Protein AF-A0A8J2ACW2-F1 (afdb_monomer)

Structure (mmCIF, N/CA/C/O backbone):
data_AF-A0A8J2ACW2-F1
#
_entry.id   AF-A0A8J2ACW2-F1
#
loop_
_atom_site.group_PDB
_atom_site.id
_atom_site.type_symbol
_atom_site.label_atom_id
_atom_site.label_alt_id
_atom_site.label_comp_id
_atom_site.label_asym_id
_atom_site.label_entity_id
_atom_site.label_seq_id
_atom_site.pdbx_PDB_ins_code
_atom_site.Cartn_x
_atom_site.Cartn_y
_atom_site.Cartn_z
_atom_site.occupancy
_atom_site.B_iso_or_equiv
_atom_site.auth_seq_id
_atom_site.auth_comp_id
_atom_site.auth_asym_id
_atom_site.auth_atom_id
_atom_site.pdbx_PDB_model_num
ATOM 1 N N . MET A 1 1 ? 24.725 7.142 31.218 1.00 49.12 1 MET A N 1
ATOM 2 C CA . MET A 1 1 ? 23.387 7.169 30.590 1.00 49.12 1 MET A CA 1
ATOM 3 C C . MET A 1 1 ? 23.583 7.374 29.091 1.00 49.12 1 MET A C 1
ATOM 5 O O . MET A 1 1 ? 23.747 8.506 28.666 1.00 49.12 1 MET A O 1
ATOM 9 N N . SER A 1 2 ? 23.680 6.288 28.320 1.00 48.03 2 SER A N 1
ATOM 10 C CA . SER A 1 2 ? 23.829 6.316 26.850 1.00 48.03 2 SER A CA 1
ATOM 11 C C . SER A 1 2 ? 23.159 5.080 26.241 1.00 48.03 2 SER A C 1
ATOM 13 O O . SER A 1 2 ? 23.791 4.291 25.548 1.00 48.03 2 SER A O 1
ATOM 15 N N . SER A 1 3 ? 21.881 4.878 26.564 1.00 55.56 3 SER A N 1
ATOM 16 C CA . SER A 1 3 ? 21.085 3.731 26.099 1.00 55.56 3 SER A CA 1
ATOM 17 C C . SER A 1 3 ? 20.595 3.882 24.651 1.00 55.56 3 SER A C 1
ATOM 19 O O . SER A 1 3 ? 20.100 2.923 24.067 1.00 55.56 3 SER A O 1
ATOM 21 N N . ASP A 1 4 ? 20.737 5.066 24.049 1.00 57.56 4 ASP A N 1
ATOM 22 C CA . ASP A 1 4 ? 20.033 5.401 22.805 1.00 57.56 4 ASP A CA 1
ATOM 23 C C . ASP A 1 4 ? 20.682 4.813 21.540 1.00 57.56 4 ASP A C 1
ATOM 25 O O . ASP A 1 4 ? 20.015 4.667 20.516 1.00 57.56 4 ASP A O 1
ATOM 29 N N . GLY A 1 5 ? 21.952 4.391 21.603 1.00 55.16 5 GLY A N 1
ATOM 30 C CA . GLY A 1 5 ? 22.671 3.814 20.457 1.00 55.16 5 GLY A CA 1
ATOM 31 C C . GLY A 1 5 ? 22.129 2.457 19.983 1.00 55.16 5 GLY A C 1
ATOM 32 O O . GLY A 1 5 ? 22.246 2.130 18.805 1.00 55.16 5 GLY A O 1
ATOM 33 N N . SER A 1 6 ? 21.471 1.700 20.869 1.00 58.97 6 SER A N 1
ATOM 34 C CA . SER A 1 6 ? 20.847 0.402 20.550 1.00 58.97 6 SER A CA 1
ATOM 35 C C . SER A 1 6 ? 19.616 0.539 19.633 1.00 58.97 6 SER A C 1
ATOM 37 O O . SER A 1 6 ? 19.242 -0.395 18.925 1.00 58.97 6 SER A O 1
ATOM 39 N N . THR A 1 7 ? 18.999 1.726 19.576 1.00 83.25 7 THR A N 1
ATOM 40 C CA . THR A 1 7 ? 17.712 1.910 18.885 1.00 83.25 7 THR A CA 1
ATOM 41 C C . THR A 1 7 ? 17.837 2.029 17.369 1.00 83.25 7 THR A C 1
ATOM 43 O O . THR A 1 7 ? 17.011 1.467 16.657 1.00 83.25 7 THR A O 1
ATOM 46 N N . LEU A 1 8 ? 18.877 2.689 16.843 1.00 91.12 8 LEU A N 1
ATOM 47 C CA . LEU A 1 8 ? 18.952 2.987 15.407 1.00 91.12 8 LEU A CA 1
ATOM 48 C C . LEU A 1 8 ? 19.070 1.720 14.552 1.00 91.12 8 LEU A C 1
ATOM 50 O O . LEU A 1 8 ? 18.313 1.535 13.601 1.00 91.12 8 LEU A O 1
ATOM 54 N N . ALA A 1 9 ? 20.004 0.833 14.901 1.00 90.44 9 ALA A N 1
ATOM 55 C CA . ALA A 1 9 ? 20.215 -0.411 14.165 1.00 90.44 9 ALA A CA 1
ATOM 56 C C . ALA A 1 9 ? 19.013 -1.364 14.284 1.00 90.44 9 ALA A C 1
ATOM 58 O O . ALA A 1 9 ? 18.768 -2.152 13.373 1.00 90.44 9 ALA A O 1
ATOM 59 N N . SER A 1 10 ? 18.264 -1.293 15.390 1.00 91.38 10 SER A N 1
ATOM 60 C CA . SER A 1 10 ? 17.015 -2.040 15.565 1.00 91.38 10 SER A CA 1
ATOM 61 C C . SER A 1 10 ? 15.903 -1.471 14.685 1.00 91.38 10 SER A C 1
ATOM 63 O O . SER A 1 10 ? 15.271 -2.222 13.955 1.00 91.38 10 SER A O 1
ATOM 65 N N . GLN A 1 11 ? 15.719 -0.148 14.681 1.00 94.38 11 GLN A N 1
ATOM 66 C CA . GLN A 1 11 ? 14.692 0.538 13.886 1.00 94.38 11 GLN A CA 1
ATOM 67 C C . GLN A 1 11 ? 14.915 0.370 12.381 1.00 94.38 11 GLN A C 1
ATOM 69 O O . GLN A 1 11 ? 13.962 0.220 11.624 1.00 94.38 11 GLN A O 1
ATOM 74 N N . VAL A 1 12 ? 16.172 0.377 11.928 1.00 94.31 12 VAL A N 1
ATOM 75 C CA . VAL A 1 12 ? 16.483 0.125 10.514 1.00 94.31 12 VAL A CA 1
ATOM 76 C C . VAL A 1 12 ? 16.256 -1.342 10.161 1.00 94.31 12 VAL A C 1
ATOM 78 O O . VAL A 1 12 ? 15.712 -1.612 9.096 1.00 94.31 12 VAL A O 1
ATOM 81 N N . ARG A 1 13 ? 16.613 -2.286 11.044 1.00 93.06 13 ARG A N 1
ATOM 82 C CA . ARG A 1 13 ? 16.300 -3.708 10.832 1.00 93.06 13 ARG A CA 1
ATOM 83 C C . ARG A 1 13 ? 14.798 -3.947 10.756 1.00 93.06 13 ARG A C 1
ATOM 85 O O . ARG A 1 13 ? 14.356 -4.624 9.841 1.00 93.06 13 ARG A O 1
ATOM 92 N N . GLU A 1 14 ? 14.025 -3.339 11.648 1.00 93.94 14 GLU A N 1
ATOM 93 C CA . GLU A 1 14 ? 12.562 -3.394 11.630 1.00 93.94 14 GLU A CA 1
ATOM 94 C C . GLU A 1 14 ? 11.990 -2.795 10.337 1.00 93.94 14 GLU A C 1
ATOM 96 O O . GLU A 1 14 ? 11.151 -3.412 9.691 1.00 93.94 14 GLU A O 1
ATOM 101 N N . ALA A 1 15 ? 12.502 -1.642 9.893 1.00 95.56 15 ALA A N 1
ATOM 102 C CA . ALA A 1 15 ? 12.088 -1.034 8.630 1.00 95.56 15 ALA A CA 1
ATOM 103 C C . ALA A 1 15 ? 12.400 -1.925 7.414 1.00 95.56 15 ALA A C 1
ATOM 105 O O . ALA A 1 15 ? 11.568 -2.033 6.516 1.00 95.56 15 ALA A O 1
ATOM 106 N N . THR A 1 16 ? 13.573 -2.566 7.395 1.00 94.56 16 THR A N 1
ATOM 107 C CA . THR A 1 16 ? 13.966 -3.527 6.351 1.00 94.56 16 THR A CA 1
ATOM 108 C C . THR A 1 1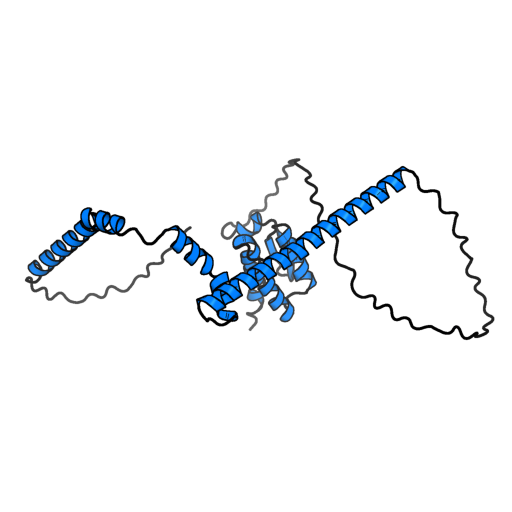6 ? 13.096 -4.782 6.401 1.00 94.56 16 THR A C 1
ATOM 110 O O . THR A 1 16 ? 12.692 -5.269 5.350 1.00 94.56 16 THR A O 1
ATOM 113 N N . ARG A 1 17 ? 12.750 -5.263 7.601 1.00 94.38 17 ARG A N 1
ATOM 114 C CA . ARG A 1 17 ? 11.841 -6.395 7.807 1.00 94.38 17 ARG A CA 1
ATOM 115 C C . ARG A 1 17 ? 10.462 -6.116 7.208 1.00 94.38 17 ARG A C 1
ATOM 117 O O . ARG A 1 17 ? 9.996 -6.884 6.380 1.00 94.38 17 ARG A O 1
ATOM 124 N N . LEU A 1 18 ? 9.858 -4.971 7.542 1.00 94.94 18 LEU A N 1
ATOM 125 C CA . LEU A 1 18 ? 8.572 -4.548 6.968 1.00 94.94 18 LEU A CA 1
ATOM 126 C C . LEU A 1 18 ? 8.626 -4.445 5.438 1.00 94.94 18 LEU A C 1
ATOM 128 O O . LEU A 1 18 ? 7.679 -4.814 4.753 1.00 94.94 18 LEU A O 1
ATOM 132 N N . ALA A 1 19 ? 9.732 -3.927 4.900 1.00 94.31 19 ALA A N 1
ATOM 133 C CA . ALA A 1 19 ? 9.883 -3.711 3.467 1.00 94.31 19 ALA A CA 1
ATOM 134 C C . ALA A 1 19 ? 10.047 -5.014 2.669 1.00 94.31 19 ALA A C 1
ATOM 136 O O . ALA A 1 19 ? 9.484 -5.110 1.581 1.00 94.31 19 ALA A O 1
ATOM 137 N N . LEU A 1 20 ? 10.831 -5.970 3.180 1.00 92.62 20 LEU A N 1
ATOM 138 C CA . LEU A 1 20 ? 11.194 -7.191 2.454 1.00 92.62 20 LEU A CA 1
ATOM 139 C C . LEU A 1 20 ? 10.326 -8.402 2.819 1.00 92.62 20 LEU A C 1
ATOM 141 O O . LEU A 1 20 ? 10.002 -9.177 1.929 1.00 92.62 20 LEU A O 1
ATOM 145 N N . GLU A 1 21 ? 9.949 -8.580 4.090 1.00 90.38 21 GLU A N 1
ATOM 146 C CA . GLU A 1 21 ? 9.153 -9.742 4.529 1.00 90.38 21 GLU A CA 1
ATOM 147 C C . GLU A 1 21 ? 7.650 -9.499 4.382 1.00 90.38 21 GLU A C 1
ATOM 149 O O . GLU A 1 21 ? 6.921 -10.367 3.915 1.00 90.38 21 GLU A O 1
ATOM 154 N N . GLU A 1 22 ? 7.177 -8.317 4.783 1.00 92.56 22 GLU A N 1
ATOM 155 C CA . GLU A 1 22 ? 5.745 -7.983 4.764 1.00 92.56 22 GLU A CA 1
ATOM 156 C C . GLU A 1 22 ? 5.318 -7.295 3.453 1.00 92.56 22 GLU A C 1
ATOM 158 O O . GLU A 1 22 ? 4.155 -6.926 3.297 1.00 92.56 22 GLU A O 1
ATOM 163 N N . GLU A 1 23 ? 6.262 -7.088 2.524 1.00 92.25 23 GLU A N 1
ATOM 164 C CA . GLU A 1 23 ? 6.098 -6.322 1.277 1.00 92.25 23 GLU A CA 1
ATOM 165 C C . GLU A 1 23 ? 5.528 -4.894 1.490 1.00 92.25 23 GLU A C 1
ATOM 167 O O . GLU A 1 23 ? 5.070 -4.229 0.551 1.00 92.25 23 GLU A O 1
ATOM 172 N N . ASP A 1 24 ? 5.592 -4.357 2.717 1.00 95.88 24 ASP A N 1
ATOM 173 C CA . ASP A 1 24 ? 5.100 -3.022 3.063 1.00 95.88 24 ASP A CA 1
ATOM 174 C C . ASP A 1 24 ? 6.210 -1.963 2.980 1.00 95.88 24 ASP A C 1
ATOM 176 O O . ASP A 1 24 ? 6.696 -1.387 3.965 1.00 95.88 24 ASP A O 1
ATOM 180 N N . LEU A 1 25 ? 6.556 -1.607 1.741 1.00 95.00 25 LEU A N 1
ATOM 181 C CA . LEU A 1 25 ? 7.478 -0.505 1.436 1.00 95.00 25 LEU A CA 1
ATOM 182 C C . LEU A 1 25 ? 7.025 0.842 2.040 1.00 95.00 25 LEU A C 1
ATOM 184 O O . LEU A 1 25 ? 7.844 1.739 2.294 1.00 95.00 25 LEU A O 1
ATOM 188 N N . LYS A 1 26 ? 5.719 1.043 2.268 1.00 95.00 26 LYS A N 1
ATOM 189 C CA . LYS A 1 26 ? 5.207 2.298 2.841 1.00 95.00 26 LYS A CA 1
ATOM 190 C C . LYS A 1 26 ? 5.460 2.358 4.340 1.00 95.00 26 LYS A C 1
ATOM 192 O O . LYS A 1 26 ? 5.917 3.415 4.793 1.00 95.00 26 LYS A O 1
ATOM 197 N N . GLY A 1 27 ? 5.217 1.262 5.055 1.00 95.19 27 GLY A N 1
ATOM 198 C CA . GLY A 1 27 ? 5.560 1.089 6.465 1.00 95.19 27 GLY A CA 1
ATOM 199 C C . GLY A 1 27 ? 7.052 1.306 6.702 1.00 95.19 27 GLY A C 1
ATOM 200 O O . GLY A 1 27 ? 7.433 2.250 7.408 1.00 95.19 27 GLY A O 1
ATOM 201 N N . GLY A 1 28 ? 7.902 0.554 5.993 1.00 95.38 28 GLY A N 1
ATOM 202 C CA . GLY A 1 28 ? 9.363 0.682 6.086 1.00 95.38 28 GLY A CA 1
ATOM 203 C C . GLY A 1 28 ? 9.870 2.096 5.757 1.00 95.38 28 GLY A C 1
ATOM 204 O O . GLY A 1 28 ? 10.639 2.696 6.517 1.00 95.38 28 GLY A O 1
ATOM 205 N N . SER A 1 29 ? 9.380 2.713 4.671 1.00 96.00 29 SER A N 1
ATOM 206 C CA . SER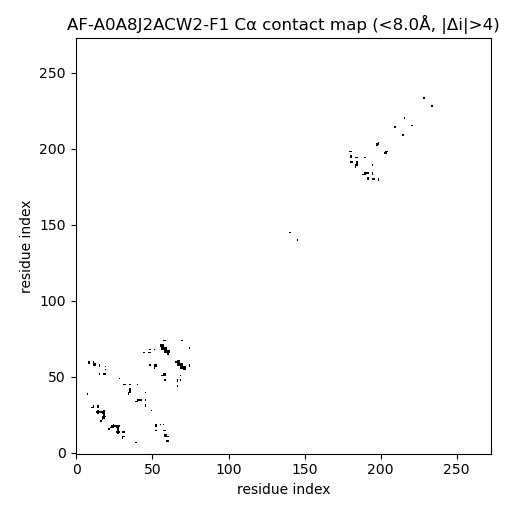 A 1 29 ? 9.769 4.092 4.318 1.00 96.00 29 SER A CA 1
ATOM 207 C C . SER A 1 29 ? 9.261 5.142 5.317 1.00 96.00 29 SER A C 1
ATOM 209 O O . SER A 1 29 ? 9.862 6.215 5.439 1.00 96.00 29 SER A O 1
ATOM 211 N N . GLY A 1 30 ? 8.167 4.860 6.031 1.00 96.62 30 GLY A N 1
ATOM 212 C CA . GLY A 1 30 ? 7.640 5.692 7.111 1.00 96.62 30 GLY A CA 1
ATOM 213 C C . GLY A 1 30 ? 8.623 5.806 8.269 1.00 96.62 30 GLY A C 1
ATOM 214 O O . GLY A 1 30 ? 8.941 6.925 8.680 1.00 96.62 30 GLY A O 1
ATOM 215 N N . ILE A 1 31 ? 9.170 4.672 8.709 1.00 96.38 31 ILE A N 1
ATOM 216 C CA . ILE A 1 31 ? 10.177 4.610 9.776 1.00 96.38 31 ILE A CA 1
ATOM 217 C C . ILE A 1 31 ? 11.437 5.386 9.367 1.00 96.38 31 ILE A C 1
ATOM 219 O O . ILE A 1 31 ? 11.891 6.260 10.109 1.00 96.38 31 ILE A O 1
ATOM 223 N N . LEU A 1 32 ? 11.948 5.173 8.147 1.00 96.69 32 LEU A N 1
ATOM 224 C CA . LEU A 1 32 ? 13.121 5.907 7.648 1.00 96.69 32 LEU A CA 1
ATOM 225 C C . LEU A 1 32 ? 12.897 7.427 7.598 1.00 96.69 32 LEU A C 1
ATOM 227 O O . LEU A 1 32 ? 13.790 8.198 7.951 1.00 96.69 32 LEU A O 1
ATOM 231 N N . ARG A 1 33 ? 11.704 7.887 7.191 1.00 97.06 33 ARG A N 1
ATOM 232 C CA . ARG A 1 33 ? 11.373 9.324 7.196 1.00 97.06 33 ARG A CA 1
ATOM 233 C C . ARG A 1 33 ? 11.397 9.909 8.609 1.00 97.06 33 ARG A C 1
ATOM 235 O O . ARG A 1 33 ? 11.845 11.044 8.770 1.00 97.06 33 ARG A O 1
ATOM 242 N N . SER A 1 34 ? 10.938 9.166 9.615 1.00 96.25 34 SER A N 1
ATOM 243 C CA . SER A 1 34 ? 11.018 9.589 11.020 1.00 96.25 34 SER A CA 1
ATOM 244 C C . SER A 1 34 ? 12.472 9.689 11.491 1.00 96.25 34 SER A C 1
ATOM 246 O O . SER A 1 34 ? 12.856 10.714 12.051 1.00 96.25 34 SER A O 1
ATOM 248 N N . LEU A 1 35 ? 13.320 8.716 11.140 1.00 95.75 35 LEU A N 1
ATOM 249 C CA . LEU A 1 35 ? 14.756 8.742 11.457 1.00 95.75 35 LEU A CA 1
ATOM 250 C C . LEU A 1 35 ? 15.498 9.931 10.822 1.00 95.75 35 LEU A C 1
ATOM 252 O O . LEU A 1 35 ? 16.385 10.514 11.450 1.00 95.75 35 LEU A O 1
ATOM 256 N N . VAL A 1 36 ? 15.128 10.325 9.597 1.00 96.94 36 VAL A N 1
ATOM 257 C CA . VAL A 1 36 ? 15.674 11.529 8.940 1.00 96.94 36 VAL A CA 1
ATOM 258 C C . VAL A 1 36 ? 15.219 12.804 9.649 1.00 96.94 36 VAL A C 1
ATOM 260 O O . VAL A 1 36 ? 16.029 13.709 9.854 1.00 96.94 36 VAL A O 1
ATOM 263 N N . LYS A 1 37 ? 13.946 12.889 10.063 1.00 96.38 37 LY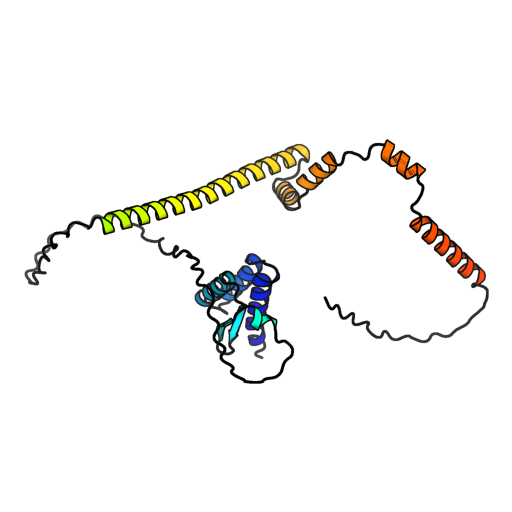S A N 1
ATOM 264 C CA . LYS A 1 37 ? 13.432 14.038 10.834 1.00 96.38 37 LYS A CA 1
ATOM 265 C C . LYS A 1 37 ? 14.155 14.194 12.171 1.00 96.38 37 LYS A C 1
ATOM 267 O O . LYS A 1 37 ? 14.459 15.315 12.568 1.00 96.38 37 LYS A O 1
ATOM 272 N N . GLU A 1 38 ? 14.481 13.078 12.818 1.00 95.38 38 GLU A N 1
ATOM 273 C CA . GLU A 1 38 ? 15.271 13.029 14.054 1.00 95.38 38 GLU A CA 1
ATOM 274 C C . GLU A 1 38 ? 16.774 13.276 13.831 1.00 95.38 38 GLU A C 1
ATOM 276 O O . GLU A 1 38 ? 17.533 13.322 14.796 1.00 95.38 38 GLU A O 1
ATOM 281 N N . LYS A 1 39 ? 17.221 13.452 12.577 1.00 96.00 39 LYS A N 1
ATOM 282 C CA . LYS A 1 39 ? 18.634 13.600 12.181 1.00 96.00 39 LYS A CA 1
ATOM 283 C C . LYS A 1 39 ? 19.522 12.419 12.596 1.00 96.00 39 LYS A C 1
ATOM 285 O O . LYS A 1 39 ? 20.739 12.571 12.674 1.00 96.00 39 LYS A O 1
ATOM 290 N N . LYS A 1 40 ? 18.933 11.241 12.833 1.00 94.44 40 LYS A N 1
ATOM 291 C CA . LYS A 1 40 ? 19.676 10.007 13.134 1.00 94.44 40 LYS A CA 1
ATOM 292 C C . LYS A 1 40 ? 20.315 9.402 11.886 1.00 94.44 40 LYS A C 1
ATOM 294 O O . LYS A 1 40 ? 21.370 8.787 11.979 1.00 94.44 40 LYS A O 1
ATOM 299 N N . ILE A 1 41 ? 19.685 9.598 10.727 1.00 95.81 41 ILE A N 1
ATOM 300 C CA . ILE A 1 41 ? 20.233 9.235 9.417 1.00 95.81 41 ILE A CA 1
ATOM 301 C C . ILE A 1 41 ? 20.172 10.434 8.473 1.00 95.81 41 ILE A C 1
ATOM 303 O O . ILE A 1 41 ? 19.291 11.291 8.567 1.00 95.81 41 ILE A O 1
ATOM 307 N N . SER A 1 42 ? 21.106 10.486 7.531 1.00 96.75 42 SER A N 1
ATOM 308 C CA . SER A 1 42 ? 21.100 11.472 6.454 1.00 96.75 42 SER A CA 1
ATOM 309 C C . SER A 1 42 ? 20.093 11.101 5.360 1.00 96.75 42 SER A C 1
ATOM 311 O O . SER A 1 42 ? 19.810 9.928 5.108 1.00 96.75 42 SER A O 1
ATOM 313 N N . ALA A 1 43 ? 19.603 12.103 4.627 1.00 96.06 43 ALA A N 1
ATOM 314 C CA . ALA A 1 43 ? 18.745 11.876 3.460 1.00 96.06 43 ALA A CA 1
ATOM 315 C C . ALA A 1 43 ? 19.439 11.034 2.368 1.00 96.06 43 ALA A C 1
ATOM 317 O O . ALA A 1 43 ? 18.779 10.334 1.603 1.00 96.06 43 ALA A O 1
ATOM 318 N N . THR A 1 44 ? 20.772 11.085 2.293 1.00 96.00 44 THR A N 1
ATOM 319 C CA . THR A 1 44 ? 21.556 10.253 1.371 1.00 96.00 44 THR A CA 1
ATOM 320 C C . THR A 1 44 ? 21.521 8.784 1.782 1.00 96.00 44 THR A C 1
ATOM 322 O O . THR A 1 44 ? 21.249 7.942 0.931 1.00 96.00 44 THR A O 1
ATOM 325 N N . GLN A 1 45 ? 21.688 8.481 3.073 1.00 96.44 45 GLN A N 1
ATOM 326 C CA . GLN A 1 45 ? 21.556 7.113 3.593 1.00 96.44 45 GLN A CA 1
ATOM 327 C C . GLN A 1 45 ? 20.142 6.566 3.377 1.00 96.44 45 GLN A C 1
ATOM 329 O O . GLN A 1 45 ? 19.995 5.430 2.946 1.00 96.44 45 GLN A O 1
ATOM 334 N N . GLN A 1 46 ? 19.098 7.381 3.580 1.00 97.00 46 GLN A N 1
ATOM 335 C CA . GLN A 1 46 ? 17.723 6.972 3.272 1.00 97.00 46 GLN A CA 1
ATOM 336 C C . GLN A 1 46 ? 17.571 6.530 1.808 1.00 97.00 46 GLN A C 1
ATOM 338 O O . GLN A 1 46 ? 16.972 5.493 1.544 1.00 97.00 46 GLN A O 1
ATOM 343 N N . ARG A 1 47 ? 18.107 7.301 0.852 1.00 96.44 47 ARG A N 1
ATOM 344 C CA . ARG A 1 47 ? 18.041 6.944 -0.574 1.00 96.44 47 ARG A CA 1
ATOM 345 C C . ARG A 1 47 ? 18.803 5.657 -0.886 1.00 96.44 47 ARG A C 1
ATOM 347 O O . ARG A 1 47 ? 18.305 4.863 -1.669 1.00 96.44 47 ARG A O 1
ATOM 354 N N . GLN A 1 48 ? 19.961 5.445 -0.259 1.00 96.25 48 GLN A N 1
ATOM 355 C CA . GLN A 1 48 ? 20.735 4.207 -0.410 1.00 96.25 48 GLN A CA 1
ATOM 356 C C . GLN A 1 48 ? 19.965 2.989 0.108 1.00 96.25 48 GLN A C 1
ATOM 358 O O . GLN A 1 48 ? 19.925 1.972 -0.572 1.00 96.25 48 GLN A O 1
ATOM 363 N N . ILE A 1 49 ? 19.306 3.110 1.266 1.00 96.12 49 ILE A N 1
ATOM 364 C CA . ILE A 1 49 ? 18.477 2.034 1.827 1.00 96.12 49 ILE A CA 1
ATOM 365 C C . ILE A 1 49 ? 17.302 1.714 0.891 1.00 96.12 49 ILE A C 1
ATOM 367 O O . ILE A 1 49 ? 17.052 0.553 0.595 1.00 96.12 49 ILE A O 1
ATOM 371 N N . LEU A 1 50 ? 16.609 2.739 0.383 1.00 96.25 50 LEU A N 1
ATOM 372 C CA . LEU A 1 50 ? 15.487 2.547 -0.542 1.00 96.25 50 LEU A CA 1
ATOM 373 C C . LEU A 1 50 ? 15.917 1.926 -1.879 1.00 96.25 50 LEU A C 1
ATOM 375 O O . LEU A 1 50 ? 15.173 1.117 -2.423 1.00 96.25 50 LEU A O 1
ATOM 379 N N . ALA A 1 51 ? 17.090 2.299 -2.400 1.00 95.88 51 ALA A N 1
ATOM 380 C CA . ALA A 1 51 ? 17.654 1.679 -3.597 1.00 95.88 51 ALA A CA 1
ATOM 381 C C . ALA A 1 51 ? 17.967 0.196 -3.349 1.00 95.88 51 ALA A C 1
ATOM 383 O O . ALA A 1 51 ? 17.539 -0.651 -4.120 1.00 95.88 51 ALA A O 1
ATOM 384 N N . ALA A 1 52 ? 18.598 -0.125 -2.215 1.00 95.00 52 ALA A N 1
ATOM 385 C CA . ALA A 1 52 ? 18.884 -1.508 -1.847 1.00 95.00 52 ALA A CA 1
ATOM 386 C C . ALA A 1 52 ? 17.612 -2.365 -1.709 1.00 95.00 52 ALA A C 1
ATOM 388 O O . ALA A 1 52 ? 17.603 -3.496 -2.181 1.00 95.00 52 ALA A O 1
ATOM 389 N N . TRP A 1 53 ? 16.526 -1.834 -1.135 1.00 95.12 53 TRP A N 1
ATOM 390 C CA . TRP A 1 53 ? 15.245 -2.553 -1.081 1.00 95.12 53 TRP A CA 1
ATOM 391 C C . TRP A 1 53 ? 14.631 -2.786 -2.464 1.00 95.12 53 TRP A C 1
ATOM 393 O O . TRP A 1 53 ? 14.028 -3.831 -2.683 1.00 95.12 53 TRP A O 1
ATOM 403 N N . ALA A 1 54 ? 14.784 -1.839 -3.398 1.00 93.56 54 ALA A N 1
ATOM 404 C CA . ALA A 1 54 ? 14.318 -2.017 -4.774 1.00 93.56 54 ALA A CA 1
ATOM 405 C C . ALA A 1 54 ? 15.068 -3.153 -5.491 1.00 93.56 54 ALA A C 1
ATOM 407 O O . ALA A 1 54 ? 14.469 -3.862 -6.295 1.00 93.56 54 ALA A O 1
ATOM 408 N N . ASP A 1 55 ? 16.337 -3.361 -5.134 1.00 94.06 55 ASP A N 1
ATOM 409 C CA . ASP A 1 55 ? 17.167 -4.465 -5.623 1.00 94.06 55 ASP A CA 1
ATOM 410 C C . ASP A 1 55 ? 16.941 -5.783 -4.849 1.00 94.06 55 ASP A C 1
ATOM 412 O O . ASP A 1 55 ? 17.627 -6.772 -5.102 1.00 94.06 55 ASP A O 1
ATOM 416 N N . GLY A 1 56 ? 16.022 -5.812 -3.874 1.00 93.12 56 GLY A N 1
ATOM 417 C CA . GLY A 1 56 ? 15.773 -6.981 -3.022 1.00 93.12 56 GLY A CA 1
ATOM 418 C C . GLY A 1 56 ? 16.887 -7.273 -2.009 1.00 93.12 56 GLY A C 1
ATOM 419 O O . GLY A 1 56 ? 16.969 -8.381 -1.487 1.00 93.12 56 GLY A O 1
ATOM 420 N N . ASN A 1 57 ? 17.758 -6.303 -1.721 1.00 94.00 57 ASN A N 1
ATOM 421 C CA . ASN A 1 57 ? 18.860 -6.455 -0.776 1.00 94.00 57 ASN A CA 1
ATOM 422 C C . ASN A 1 57 ? 18.470 -6.015 0.642 1.00 94.00 57 ASN A C 1
ATOM 424 O O . ASN A 1 57 ? 17.797 -5.000 0.856 1.00 94.00 57 ASN A O 1
ATOM 428 N N . GLY A 1 58 ? 18.967 -6.758 1.631 1.00 91.38 58 GLY A N 1
ATOM 429 C CA . GLY A 1 58 ? 18.882 -6.398 3.039 1.00 91.38 58 GLY A CA 1
ATOM 430 C C . GLY A 1 58 ? 19.859 -5.276 3.389 1.00 91.38 58 GLY A C 1
ATOM 431 O O . GLY A 1 58 ? 20.940 -5.141 2.813 1.00 91.38 58 GLY A O 1
ATOM 432 N N . VAL A 1 59 ? 19.486 -4.449 4.364 1.00 93.06 59 VAL A N 1
ATOM 433 C CA . VAL A 1 59 ? 20.309 -3.313 4.784 1.00 93.06 59 VAL A CA 1
ATOM 434 C C . VAL A 1 59 ? 20.519 -3.320 6.287 1.00 93.06 59 VAL A C 1
ATOM 436 O O . VAL A 1 59 ? 19.561 -3.368 7.063 1.00 93.06 59 VAL A O 1
ATOM 439 N N . THR A 1 60 ? 21.782 -3.227 6.694 1.00 92.38 60 THR A N 1
ATOM 440 C CA . THR A 1 60 ? 22.198 -3.115 8.094 1.00 92.38 60 THR A CA 1
ATOM 441 C C . THR A 1 60 ? 23.097 -1.893 8.291 1.00 92.38 60 THR A C 1
ATOM 443 O O . THR A 1 60 ? 23.635 -1.326 7.340 1.00 92.38 60 THR A O 1
ATOM 446 N N . PHE A 1 61 ? 23.236 -1.438 9.536 1.00 90.94 61 PHE A N 1
ATOM 447 C CA . PHE A 1 61 ? 24.185 -0.381 9.883 1.00 90.94 61 PHE A CA 1
ATOM 448 C C . PHE A 1 61 ? 25.406 -0.985 10.565 1.00 90.94 61 PHE A C 1
ATOM 450 O O . PHE A 1 61 ? 25.282 -1.719 11.545 1.00 90.94 61 PHE A O 1
ATOM 457 N N . SER A 1 62 ? 26.586 -0.622 10.069 1.00 88.88 62 SER A N 1
ATOM 458 C CA . SER A 1 62 ? 27.843 -0.863 10.772 1.00 88.88 62 SER A CA 1
ATOM 459 C C . SER A 1 62 ? 27.894 -0.036 12.061 1.00 88.88 62 SER A C 1
ATOM 461 O O . SER A 1 62 ? 27.292 1.037 12.149 1.00 88.88 62 SER A O 1
ATOM 463 N N . SER A 1 63 ? 28.676 -0.484 13.046 1.00 82.25 63 SER A N 1
ATOM 464 C CA . SER A 1 63 ? 28.968 0.284 14.267 1.00 82.25 63 SER A CA 1
ATOM 465 C C . SER A 1 63 ? 29.587 1.659 13.978 1.00 82.25 63 SER A C 1
ATOM 467 O O . SER A 1 63 ? 29.448 2.577 14.781 1.00 82.25 63 SER A O 1
ATOM 469 N N . ALA A 1 64 ? 30.209 1.826 12.807 1.00 84.19 64 ALA A N 1
ATOM 470 C CA . ALA A 1 64 ? 30.727 3.100 12.313 1.00 84.19 64 ALA A CA 1
ATOM 471 C C . ALA A 1 64 ? 29.645 4.036 11.725 1.00 84.19 64 ALA A C 1
ATOM 473 O O . ALA A 1 64 ? 29.963 5.131 11.268 1.00 84.19 64 ALA A O 1
ATOM 474 N N . GLY A 1 65 ? 28.372 3.626 11.696 1.00 84.50 65 GLY A N 1
ATOM 475 C CA . GLY A 1 65 ? 27.267 4.417 11.140 1.00 84.50 65 GLY A CA 1
ATOM 476 C C . GLY A 1 65 ? 27.174 4.393 9.609 1.00 84.50 65 GLY A C 1
ATOM 477 O O . GLY A 1 65 ? 26.397 5.150 9.023 1.00 84.50 65 GLY A O 1
ATOM 478 N N . HIS A 1 66 ? 27.939 3.524 8.945 1.00 88.94 66 HIS A N 1
ATOM 479 C CA . HIS A 1 66 ? 27.835 3.293 7.505 1.00 88.94 66 HIS A CA 1
ATOM 480 C C . HIS A 1 66 ? 26.732 2.281 7.185 1.00 88.94 66 HIS A C 1
ATOM 482 O O . HIS A 1 66 ? 26.536 1.311 7.917 1.00 88.94 66 HIS A O 1
ATOM 488 N N . VAL A 1 67 ? 26.033 2.518 6.077 1.00 90.56 67 VAL A N 1
ATOM 489 C CA . VAL A 1 67 ? 25.032 1.601 5.527 1.00 90.56 67 VAL A CA 1
ATOM 490 C C . VAL A 1 67 ? 25.772 0.455 4.845 1.00 90.56 67 VAL A C 1
ATOM 492 O O . VAL A 1 67 ? 26.568 0.697 3.938 1.00 90.56 67 VAL A O 1
ATOM 495 N N . VAL A 1 68 ? 25.527 -0.771 5.294 1.00 92.69 68 VAL A N 1
ATOM 496 C CA . VAL A 1 68 ? 26.043 -1.998 4.686 1.00 92.69 68 VAL A CA 1
ATOM 497 C C . VAL A 1 68 ? 24.873 -2.682 3.993 1.00 92.69 68 VAL A C 1
ATOM 499 O O . VAL A 1 68 ? 23.863 -2.995 4.624 1.00 92.69 68 VAL A O 1
ATOM 502 N N . VAL A 1 69 ? 25.001 -2.853 2.681 1.00 93.44 69 VAL A N 1
ATOM 503 C CA . VAL A 1 69 ? 24.029 -3.568 1.855 1.00 93.44 69 VAL A CA 1
ATOM 504 C C . VAL A 1 69 ? 24.518 -5.002 1.727 1.00 93.44 69 VAL A C 1
ATOM 506 O O . VAL A 1 69 ? 25.649 -5.222 1.295 1.00 93.44 69 VAL A O 1
ATOM 509 N N . SER A 1 70 ? 23.675 -5.949 2.117 1.00 90.12 70 SER A N 1
ATOM 510 C CA . SER A 1 70 ? 23.940 -7.382 2.022 1.00 90.12 70 SER A CA 1
ATOM 511 C C . SER A 1 70 ? 22.801 -8.041 1.246 1.00 90.12 70 SER A C 1
ATOM 513 O O . SER A 1 70 ? 21.653 -7.604 1.371 1.00 90.12 70 SER A O 1
ATOM 515 N N . PRO A 1 71 ? 23.071 -9.085 0.449 1.00 85.69 71 PRO A N 1
ATOM 516 C CA . PRO A 1 71 ? 22.005 -9.858 -0.179 1.00 85.69 71 PRO A CA 1
ATOM 517 C C . PRO A 1 71 ? 21.036 -10.376 0.894 1.00 85.69 71 PRO A C 1
ATOM 519 O O . PRO A 1 71 ? 21.463 -10.758 1.987 1.00 85.69 71 PRO A O 1
ATOM 522 N N . ALA A 1 72 ? 19.726 -10.339 0.618 1.00 76.69 72 ALA A N 1
ATOM 523 C CA . ALA A 1 72 ? 18.692 -10.634 1.620 1.00 76.69 72 ALA A CA 1
ATOM 524 C C . ALA A 1 72 ? 18.856 -12.014 2.282 1.00 76.69 72 ALA A C 1
ATOM 526 O O . ALA A 1 72 ? 18.548 -12.163 3.465 1.00 76.69 72 ALA A O 1
ATOM 527 N N . GLU A 1 73 ? 19.424 -12.983 1.561 1.00 74.00 73 GLU A N 1
ATOM 528 C CA . GLU A 1 73 ? 19.687 -14.332 2.075 1.00 74.00 73 GLU A CA 1
ATOM 529 C C . GLU A 1 73 ? 20.701 -14.363 3.231 1.00 74.00 73 GLU A C 1
ATOM 531 O O . GLU A 1 73 ? 20.626 -15.230 4.098 1.00 74.00 73 GLU A O 1
ATOM 536 N N . GLU A 1 74 ? 21.623 -13.400 3.301 1.00 68.50 74 GLU A N 1
ATOM 537 C CA . GLU A 1 74 ? 22.670 -13.371 4.330 1.00 68.50 74 GLU A CA 1
ATOM 538 C C . GLU A 1 74 ? 22.187 -12.698 5.627 1.00 68.50 74 GLU A C 1
ATOM 540 O O . GLU A 1 74 ? 22.604 -13.058 6.730 1.00 68.50 74 GLU A O 1
ATOM 545 N N . VAL A 1 75 ? 21.263 -11.737 5.512 1.00 63.00 75 VAL A N 1
ATOM 546 C CA . VAL A 1 75 ? 20.778 -10.924 6.643 1.00 63.00 75 VAL A CA 1
ATOM 547 C C . VAL A 1 75 ? 19.756 -11.676 7.495 1.00 63.00 75 VAL A C 1
ATOM 549 O O . VAL A 1 75 ? 19.673 -11.447 8.702 1.00 63.00 75 VAL A O 1
ATOM 552 N N . LEU A 1 76 ? 19.001 -12.590 6.885 1.00 59.06 76 LEU A N 1
ATOM 553 C CA . LEU A 1 76 ? 17.938 -13.346 7.552 1.00 59.06 76 LEU A CA 1
ATOM 554 C C . LEU A 1 76 ? 18.438 -14.653 8.200 1.00 59.06 76 LEU A C 1
ATOM 556 O O . LEU A 1 76 ? 17.705 -15.286 8.954 1.00 59.06 76 LEU A O 1
ATOM 560 N N . GLY A 1 77 ? 19.691 -15.050 7.945 1.00 53.62 77 GLY A N 1
ATOM 561 C CA . GLY A 1 77 ? 20.158 -16.419 8.189 1.00 53.62 77 GLY A CA 1
ATOM 562 C C . GLY A 1 77 ? 20.953 -16.716 9.467 1.00 53.62 77 GLY A C 1
ATOM 563 O O . GLY A 1 77 ? 21.285 -17.878 9.681 1.00 53.62 77 GLY A O 1
ATOM 564 N N . THR A 1 78 ? 21.314 -15.759 10.330 1.00 47.97 78 THR A N 1
ATOM 565 C CA . THR A 1 78 ? 22.280 -16.055 11.420 1.00 47.97 78 THR A CA 1
ATOM 566 C C . THR A 1 78 ? 21.935 -15.443 12.779 1.00 47.97 78 THR A C 1
ATOM 568 O O . THR A 1 78 ? 22.672 -14.638 13.341 1.00 47.97 78 THR A O 1
ATOM 571 N N . ALA A 1 79 ? 20.843 -15.910 13.388 1.00 45.66 79 ALA A N 1
ATOM 572 C CA . ALA A 1 79 ? 20.652 -15.784 14.839 1.00 45.66 79 ALA A CA 1
ATOM 573 C C . ALA A 1 79 ? 21.333 -16.914 15.651 1.00 45.66 79 ALA A C 1
ATOM 575 O O . ALA A 1 79 ? 21.286 -16.897 16.878 1.00 45.66 79 ALA A O 1
ATOM 576 N N . GLY A 1 80 ? 22.012 -17.877 15.014 1.00 47.34 80 GLY A N 1
ATOM 577 C CA . GLY A 1 80 ? 22.664 -18.978 15.731 1.00 47.34 80 GLY A CA 1
ATOM 578 C C . GLY A 1 80 ? 23.753 -19.674 14.923 1.00 47.34 80 GLY A C 1
ATOM 579 O O . GLY A 1 80 ? 23.507 -20.699 14.303 1.00 47.34 80 GLY A O 1
ATOM 580 N N . GLY A 1 81 ? 24.973 -19.141 14.943 1.00 40.59 81 GLY A N 1
ATOM 581 C CA . GLY A 1 81 ? 26.117 -19.811 14.329 1.00 40.59 81 GLY A CA 1
ATOM 582 C C . GLY A 1 81 ? 27.402 -19.035 14.549 1.00 40.59 81 GLY A C 1
ATOM 583 O O . GLY A 1 81 ? 27.625 -18.004 13.926 1.00 40.59 81 GLY A O 1
ATOM 584 N N . ALA A 1 82 ? 28.221 -19.509 15.482 1.00 43.81 82 ALA A N 1
ATOM 585 C CA . ALA A 1 82 ? 29.511 -18.932 15.817 1.00 43.81 82 ALA A CA 1
ATOM 586 C C . ALA A 1 82 ? 30.445 -18.833 14.598 1.00 43.81 82 ALA A C 1
ATOM 588 O O . ALA A 1 82 ? 30.434 -19.692 13.718 1.00 43.81 82 ALA A O 1
ATOM 589 N N . SER A 1 83 ? 31.283 -17.794 14.621 1.00 48.91 83 SER A N 1
ATOM 590 C CA . SER A 1 83 ? 32.461 -17.568 13.786 1.00 48.91 83 SER A CA 1
ATOM 591 C C . SER A 1 83 ? 33.061 -18.828 13.161 1.00 48.91 83 SER A C 1
ATOM 593 O O . SER A 1 83 ? 33.588 -19.681 13.873 1.00 48.91 83 SER A O 1
ATOM 595 N N . SER A 1 84 ? 33.141 -18.866 11.833 1.00 39.06 84 SER A N 1
ATOM 596 C CA . SER A 1 84 ? 34.264 -19.530 11.178 1.00 39.06 84 SER A CA 1
ATOM 597 C C . SER A 1 84 ? 34.538 -18.899 9.822 1.00 39.06 84 SER A C 1
ATOM 599 O O . SER A 1 84 ? 33.773 -19.028 8.872 1.00 39.06 84 SER A O 1
ATOM 601 N N . SER A 1 85 ? 35.654 -18.181 9.756 1.00 50.09 85 SER A N 1
ATOM 602 C CA . SER A 1 85 ? 36.262 -17.737 8.515 1.00 50.09 85 SER A CA 1
ATOM 603 C C . SER A 1 85 ? 36.660 -18.961 7.698 1.00 50.09 85 SER A C 1
ATOM 605 O O . SER A 1 85 ? 37.555 -19.707 8.097 1.00 50.09 85 SER A O 1
ATOM 607 N N . THR A 1 86 ? 36.062 -19.172 6.531 1.00 39.81 86 THR A N 1
ATOM 608 C CA . THR A 1 86 ? 36.732 -19.943 5.480 1.00 39.81 86 THR A CA 1
ATOM 609 C C . THR A 1 86 ? 36.262 -19.482 4.113 1.00 39.81 86 THR A C 1
ATOM 611 O O . THR A 1 86 ? 35.120 -19.670 3.713 1.00 39.81 86 THR A O 1
ATOM 614 N N . ALA A 1 87 ? 37.191 -18.841 3.411 1.00 47.53 87 ALA A N 1
ATOM 615 C CA . ALA A 1 87 ? 37.109 -18.576 1.994 1.00 47.53 87 ALA A CA 1
ATOM 616 C C . ALA A 1 87 ? 36.966 -19.894 1.224 1.00 47.53 87 ALA A C 1
ATOM 618 O O . ALA A 1 87 ? 37.765 -20.810 1.422 1.00 47.53 87 ALA A O 1
ATOM 619 N N . LEU A 1 88 ? 36.028 -19.948 0.282 1.00 39.38 88 LEU A N 1
ATOM 620 C CA . LEU A 1 88 ? 36.168 -20.810 -0.881 1.00 39.38 88 LEU A CA 1
ATOM 621 C C . LEU A 1 88 ? 35.552 -20.115 -2.094 1.00 39.38 88 LEU A C 1
ATOM 623 O O . LEU A 1 88 ? 34.342 -19.947 -2.203 1.00 39.38 88 LEU A O 1
ATOM 627 N N . ALA A 1 89 ? 36.431 -19.683 -2.992 1.00 46.03 89 ALA A N 1
ATOM 628 C CA . ALA A 1 89 ? 36.076 -19.275 -4.334 1.00 46.03 89 ALA A CA 1
ATOM 629 C C . ALA A 1 89 ? 35.492 -20.478 -5.084 1.00 46.03 89 ALA A C 1
ATOM 631 O O . ALA A 1 89 ? 36.151 -21.513 -5.176 1.00 46.03 89 ALA A O 1
ATOM 632 N N . LEU A 1 90 ? 34.305 -20.323 -5.668 1.00 40.81 90 LEU A N 1
ATOM 633 C CA . LEU A 1 90 ? 33.850 -21.181 -6.752 1.00 40.81 90 LEU A CA 1
ATOM 634 C C . LEU A 1 90 ? 33.228 -20.305 -7.840 1.00 40.81 90 LEU A C 1
ATOM 636 O O . LEU A 1 90 ? 32.237 -19.613 -7.628 1.00 40.81 90 LEU A O 1
ATOM 640 N N . ALA A 1 91 ? 33.887 -20.313 -8.995 1.00 47.28 91 ALA A N 1
ATOM 641 C CA . ALA A 1 91 ? 33.417 -19.709 -10.223 1.00 47.28 91 ALA A CA 1
ATOM 642 C C . ALA A 1 91 ? 32.144 -20.420 -10.703 1.00 47.28 91 ALA A C 1
ATOM 644 O O . ALA A 1 91 ? 32.075 -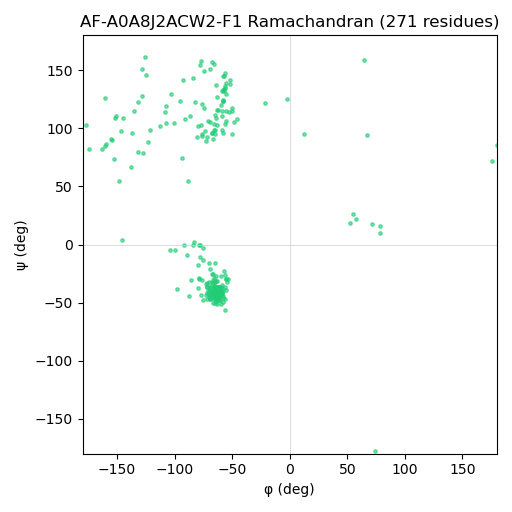21.649 -10.705 1.00 47.28 91 ALA A O 1
ATOM 645 N N . GLY A 1 92 ? 31.168 -19.633 -11.145 1.00 36.31 92 GLY A N 1
ATOM 646 C CA . GLY A 1 92 ? 29.945 -20.107 -11.775 1.00 36.31 92 GLY A CA 1
ATOM 647 C C . GLY A 1 92 ? 29.387 -19.017 -12.678 1.00 36.31 92 GLY A C 1
ATOM 648 O O . GLY A 1 92 ? 28.631 -18.163 -12.233 1.00 36.31 92 GLY A O 1
ATOM 649 N N . ASP A 1 93 ? 29.814 -19.037 -13.940 1.00 47.75 93 ASP A N 1
ATOM 650 C CA . ASP A 1 93 ? 29.201 -18.314 -15.052 1.00 47.75 93 ASP A CA 1
ATOM 651 C C . ASP A 1 93 ? 27.700 -18.628 -15.137 1.00 47.75 93 ASP A C 1
ATOM 653 O O . ASP A 1 93 ? 27.346 -19.750 -15.503 1.00 47.75 93 ASP A O 1
ATOM 657 N N . HIS A 1 94 ? 26.812 -17.654 -14.900 1.00 38.81 94 HIS A N 1
ATOM 658 C CA . HIS A 1 94 ? 25.508 -17.645 -15.571 1.00 38.81 94 HIS A CA 1
ATOM 659 C C . HIS A 1 94 ? 24.786 -16.284 -15.580 1.00 38.81 94 HIS A C 1
ATOM 661 O O . HIS A 1 94 ? 24.509 -15.686 -14.550 1.00 38.81 94 HIS A O 1
ATOM 667 N N . VAL A 1 95 ? 24.433 -15.892 -16.812 1.00 39.56 95 VAL A N 1
ATOM 668 C CA . VAL A 1 95 ? 23.318 -15.034 -17.260 1.00 39.56 95 VAL A CA 1
ATOM 669 C C . VAL A 1 95 ? 23.352 -13.548 -16.874 1.00 39.56 95 VAL A C 1
ATOM 671 O O . VAL A 1 95 ? 22.803 -13.098 -15.876 1.00 39.56 95 VAL A O 1
ATOM 674 N N . LYS A 1 96 ? 23.886 -12.747 -17.808 1.00 41.75 96 LYS A N 1
ATOM 675 C CA . LYS A 1 96 ? 23.520 -11.336 -17.995 1.00 41.75 96 LYS A CA 1
ATOM 676 C C . LYS A 1 96 ? 22.041 -11.246 -18.387 1.00 41.75 96 LYS A C 1
ATOM 678 O O . LYS A 1 96 ? 21.717 -11.439 -19.555 1.00 41.75 96 LYS A O 1
ATOM 683 N N . ASN A 1 97 ? 21.182 -10.881 -17.443 1.00 38.25 97 ASN A N 1
ATOM 684 C CA . ASN A 1 97 ? 19.951 -10.161 -17.751 1.00 38.25 97 ASN A CA 1
ATOM 685 C C . ASN A 1 97 ? 20.197 -8.686 -17.433 1.00 38.25 97 ASN A C 1
ATOM 687 O O . ASN A 1 97 ? 20.300 -8.290 -16.276 1.00 38.25 97 ASN A O 1
ATOM 691 N N . GLN A 1 98 ? 20.375 -7.891 -18.487 1.00 38.16 98 GLN A N 1
ATOM 692 C CA . GLN A 1 98 ? 20.337 -6.438 -18.407 1.00 38.16 98 GLN A CA 1
ATOM 693 C C . GLN A 1 98 ? 18.888 -6.034 -18.126 1.00 38.16 98 GLN A C 1
ATOM 695 O O . GLN A 1 98 ? 18.046 -6.112 -19.014 1.00 38.16 98 GLN A O 1
ATOM 700 N N . SER A 1 99 ? 18.591 -5.634 -16.892 1.00 46.50 99 SER A N 1
ATOM 701 C CA . SER A 1 99 ? 17.421 -4.812 -16.601 1.00 46.50 99 SER A CA 1
ATOM 702 C C . SER A 1 99 ? 17.848 -3.352 -16.683 1.00 46.50 99 SER A C 1
ATOM 704 O O . SER A 1 99 ? 18.599 -2.855 -15.840 1.00 46.50 99 SER A O 1
ATOM 706 N N . GLU A 1 100 ? 17.398 -2.687 -17.739 1.00 47.22 100 GLU A N 1
ATOM 707 C CA . GLU A 1 100 ? 17.367 -1.236 -17.843 1.00 47.22 100 GLU A CA 1
ATOM 708 C C . GLU A 1 100 ? 16.514 -0.682 -16.695 1.00 47.22 100 GLU A C 1
ATOM 710 O O . GLU A 1 100 ? 15.320 -0.955 -16.604 1.00 47.22 100 GLU A O 1
ATOM 715 N N . ALA A 1 101 ? 17.145 0.067 -15.793 1.00 43.66 101 ALA A N 1
ATOM 716 C CA . ALA A 1 101 ? 16.467 0.849 -14.771 1.00 43.66 101 ALA A CA 1
ATOM 717 C C . ALA A 1 101 ? 16.860 2.321 -14.936 1.00 43.66 101 ALA A C 1
ATOM 719 O O . ALA A 1 101 ? 17.936 2.763 -14.535 1.00 43.66 101 ALA A O 1
ATOM 720 N N . ASP A 1 102 ? 15.956 3.033 -15.605 1.00 40.53 102 ASP A N 1
ATOM 721 C CA . ASP A 1 102 ? 15.584 4.439 -15.450 1.00 40.53 102 ASP A CA 1
ATOM 722 C C . ASP A 1 102 ? 16.495 5.338 -14.595 1.00 40.53 102 ASP A C 1
ATOM 724 O O . ASP A 1 102 ? 16.299 5.555 -13.394 1.00 40.53 102 ASP A O 1
ATOM 728 N N . ALA A 1 103 ? 17.403 6.028 -15.283 1.00 46.88 103 ALA A N 1
ATOM 729 C CA . ALA A 1 103 ? 17.889 7.332 -14.864 1.00 46.88 103 ALA A CA 1
ATOM 730 C C . ALA A 1 103 ? 16.864 8.407 -15.270 1.00 46.88 103 ALA A C 1
ATOM 732 O O . ALA A 1 103 ? 16.910 8.940 -16.376 1.00 46.88 103 ALA A O 1
ATOM 733 N N . SER A 1 104 ? 15.932 8.755 -14.380 1.00 51.44 104 SER A N 1
ATOM 734 C CA . SER A 1 104 ? 15.100 9.957 -14.549 1.00 51.44 104 SER A CA 1
ATOM 735 C C . SER A 1 104 ? 14.568 10.499 -13.224 1.00 51.44 104 SER A C 1
ATOM 737 O O . SER A 1 104 ? 13.483 10.139 -12.771 1.00 51.44 104 SER A O 1
ATOM 739 N N . LYS A 1 105 ? 15.337 11.410 -12.607 1.00 49.53 105 LYS A N 1
ATOM 740 C CA . LYS A 1 105 ? 14.823 12.547 -11.811 1.00 49.53 105 LYS A CA 1
ATOM 741 C C . LYS A 1 105 ? 15.950 13.482 -11.362 1.00 49.53 105 LYS A C 1
ATOM 743 O O . LYS A 1 105 ? 16.413 13.437 -10.227 1.00 49.53 105 LYS A O 1
ATOM 748 N N . ALA A 1 106 ? 16.353 14.373 -12.259 1.00 49.00 106 ALA A N 1
ATOM 749 C CA . ALA A 1 106 ? 17.058 15.602 -11.908 1.00 49.00 106 ALA A CA 1
ATOM 750 C C . ALA A 1 106 ? 16.778 16.657 -12.982 1.00 49.00 106 ALA A C 1
ATOM 752 O O . ALA A 1 106 ? 17.619 16.918 -13.831 1.00 49.00 106 ALA A O 1
ATOM 753 N N . SER A 1 107 ? 15.571 17.220 -12.995 1.00 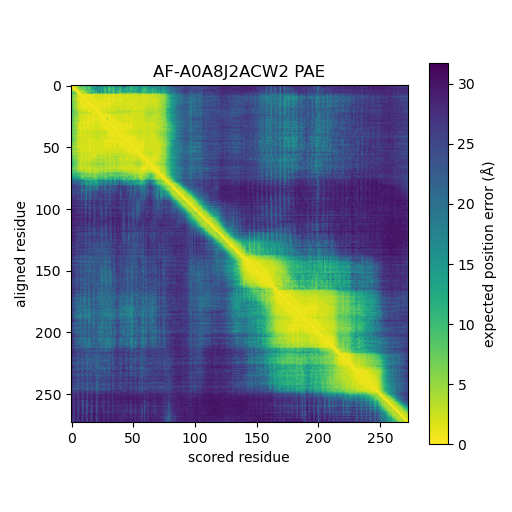49.56 107 SER A N 1
ATOM 754 C CA . SER A 1 107 ? 15.249 18.427 -13.766 1.00 49.56 107 SER A CA 1
ATOM 755 C C . SER A 1 107 ? 13.952 19.021 -13.231 1.00 49.56 107 SER A C 1
ATOM 757 O O . SER A 1 107 ? 12.882 18.740 -13.751 1.00 49.56 107 SER A O 1
ATOM 759 N N . ASP A 1 108 ? 14.047 19.788 -12.146 1.00 47.28 108 ASP A N 1
ATOM 760 C CA . ASP A 1 108 ? 13.021 20.780 -11.819 1.00 47.28 108 ASP A CA 1
ATOM 761 C C . ASP A 1 108 ? 13.602 21.831 -10.862 1.00 47.28 108 ASP A C 1
ATOM 763 O O . ASP A 1 108 ? 13.589 21.643 -9.649 1.00 47.28 108 ASP A O 1
ATOM 767 N N . LEU A 1 109 ? 14.231 22.871 -11.427 1.00 45.59 109 LEU A N 1
ATOM 768 C CA . LEU A 1 109 ? 14.308 24.248 -10.902 1.00 45.59 109 LEU A CA 1
ATOM 769 C C . LEU A 1 109 ? 15.224 25.104 -11.800 1.00 45.59 109 LEU A C 1
ATOM 771 O O . LEU A 1 109 ? 16.325 25.497 -11.426 1.00 45.59 109 LEU A O 1
ATOM 775 N N . LEU A 1 110 ? 14.747 25.428 -13.003 1.00 43.06 110 LEU A N 1
ATOM 776 C CA . LEU A 1 110 ? 15.198 26.619 -13.726 1.00 43.06 110 LEU A CA 1
ATOM 777 C C . LEU A 1 110 ? 13.972 27.478 -14.022 1.00 43.06 110 LEU A C 1
ATOM 779 O O . LEU A 1 110 ? 13.309 27.355 -15.046 1.00 43.06 110 LEU A O 1
ATOM 783 N N . VAL A 1 111 ? 13.667 28.348 -13.062 1.00 47.88 111 VAL A N 1
ATOM 784 C CA . VAL A 1 111 ? 12.805 29.508 -13.266 1.00 47.88 111 VAL A CA 1
ATOM 785 C C . VAL A 1 111 ? 13.543 30.439 -14.227 1.00 47.88 111 VAL A C 1
ATOM 787 O O . VAL A 1 111 ? 14.502 31.109 -13.847 1.00 47.88 111 VAL A O 1
ATOM 790 N N . VAL A 1 112 ? 13.112 30.458 -15.487 1.00 44.59 112 VAL A N 1
ATOM 791 C CA . VAL A 1 112 ? 13.544 31.445 -16.481 1.00 44.59 112 VAL A CA 1
ATOM 792 C C . VAL A 1 112 ? 12.908 32.784 -16.110 1.00 44.59 112 VAL A C 1
ATOM 794 O O . VAL A 1 112 ? 11.774 33.086 -16.471 1.00 44.59 112 VAL A O 1
ATOM 797 N N . GLY A 1 113 ? 13.639 33.581 -15.334 1.00 42.44 113 GLY A N 1
ATOM 798 C CA . GLY A 1 113 ? 13.373 35.003 -15.177 1.00 42.44 113 GLY A CA 1
ATOM 799 C C . GLY A 1 113 ? 13.928 35.751 -16.383 1.00 42.44 113 GLY A C 1
ATOM 800 O O . GLY A 1 113 ? 15.129 35.989 -16.471 1.00 42.44 113 GLY A O 1
ATOM 801 N N . THR A 1 114 ? 13.063 36.130 -17.319 1.00 49.25 114 THR A N 1
ATOM 802 C CA . THR A 1 114 ? 13.368 37.125 -18.351 1.00 49.25 114 THR A CA 1
ATOM 803 C C . THR A 1 114 ? 13.528 38.497 -17.701 1.00 49.25 114 THR A C 1
ATOM 805 O O . THR A 1 114 ? 12.542 39.201 -17.481 1.00 49.25 114 THR A O 1
ATOM 808 N N . THR A 1 115 ? 14.761 38.903 -17.409 1.00 44.16 115 THR A N 1
ATOM 809 C CA . THR A 1 115 ? 15.096 40.319 -17.235 1.00 44.16 115 THR A CA 1
ATOM 810 C C . THR A 1 115 ? 15.920 40.768 -18.433 1.00 44.16 115 THR A C 1
ATOM 812 O O . THR A 1 115 ? 17.027 40.301 -18.686 1.00 44.16 115 THR A O 1
ATOM 815 N N . ALA A 1 116 ? 15.330 41.664 -19.220 1.00 44.59 116 ALA A N 1
ATOM 816 C CA . ALA A 1 116 ? 16.005 42.371 -20.292 1.00 44.59 116 ALA A CA 1
ATOM 817 C C . ALA A 1 116 ? 17.094 43.265 -19.679 1.00 44.59 116 ALA A C 1
ATOM 819 O O . ALA A 1 116 ? 16.813 44.350 -19.169 1.00 44.59 116 ALA A O 1
ATOM 820 N N . ALA A 1 117 ? 18.337 42.790 -19.699 1.00 43.66 117 ALA A N 1
ATOM 821 C CA . ALA A 1 117 ? 19.499 43.606 -19.393 1.00 43.66 117 ALA A CA 1
ATOM 822 C C . ALA A 1 117 ? 19.799 44.489 -20.609 1.00 43.66 117 ALA A C 1
ATOM 824 O O . ALA A 1 117 ? 20.323 44.039 -21.626 1.00 43.66 117 ALA A O 1
ATOM 825 N N . ALA A 1 118 ? 19.422 45.761 -20.500 1.00 45.31 118 ALA A N 1
ATOM 826 C CA . ALA A 1 118 ? 19.870 46.812 -21.391 1.00 45.31 118 ALA A CA 1
ATOM 827 C C . ALA A 1 118 ? 21.404 46.904 -21.326 1.00 45.31 118 ALA A C 1
ATOM 829 O O . ALA A 1 118 ? 21.972 47.315 -20.313 1.00 45.31 118 ALA A O 1
ATOM 830 N N . CYS A 1 119 ? 22.074 46.518 -22.412 1.00 41.12 119 CYS A N 1
ATOM 831 C CA . CYS A 1 119 ? 23.498 46.751 -22.611 1.00 41.12 119 CYS A CA 1
ATOM 832 C C . CYS A 1 119 ? 23.742 48.257 -22.757 1.00 41.12 119 CYS A C 1
ATOM 834 O O . CYS A 1 119 ? 23.678 48.816 -23.850 1.00 41.12 119 CYS A O 1
ATOM 836 N N . SER A 1 120 ? 24.003 48.916 -21.631 1.00 42.66 120 SER A N 1
ATOM 837 C CA . SER A 1 120 ? 24.554 50.264 -21.601 1.00 42.66 120 SER A CA 1
ATOM 838 C C . SER A 1 120 ? 26.034 50.188 -21.967 1.00 42.66 120 SER A C 1
ATOM 840 O O . SER A 1 120 ? 26.837 49.561 -21.278 1.00 42.66 120 SER A O 1
ATOM 842 N N . SER A 1 121 ? 26.375 50.829 -23.078 1.00 49.53 121 SER A N 1
ATOM 843 C CA . SER A 1 121 ? 27.720 51.016 -23.607 1.00 49.53 121 SER A CA 1
ATOM 844 C C . SER A 1 121 ? 28.639 51.699 -22.587 1.00 49.53 121 SER A C 1
ATOM 846 O O . SER A 1 121 ? 28.558 52.911 -22.383 1.00 49.53 121 SER A O 1
ATOM 848 N N . GLY A 1 122 ? 29.525 50.928 -21.959 1.00 43.25 122 GLY A N 1
ATOM 849 C CA . GLY A 1 122 ? 30.644 51.430 -21.166 1.00 43.25 122 GLY A CA 1
ATOM 850 C C . GLY A 1 122 ? 31.945 51.204 -21.923 1.00 43.25 122 GLY A C 1
ATOM 851 O O . GLY A 1 122 ? 32.421 50.076 -22.012 1.00 43.25 122 GLY A O 1
ATOM 852 N N . GLY A 1 123 ? 32.499 52.271 -22.498 1.00 52.94 123 GLY A N 1
ATOM 853 C CA . GLY A 1 123 ? 33.813 52.254 -23.129 1.00 52.94 123 GLY A CA 1
ATOM 854 C C . GLY A 1 123 ? 34.904 51.943 -22.106 1.00 52.94 123 GLY A C 1
ATOM 855 O O . GLY A 1 123 ? 35.147 52.726 -21.193 1.00 52.94 123 GLY A O 1
ATOM 856 N N . GLY A 1 124 ? 35.570 50.808 -22.284 1.00 44.69 124 GLY A N 1
ATOM 857 C CA . GLY A 1 124 ? 36.764 50.422 -21.544 1.00 44.69 124 GLY A CA 1
ATOM 858 C C . GLY A 1 124 ? 37.760 49.825 -22.521 1.00 44.69 124 GLY A C 1
ATOM 859 O O . GLY A 1 124 ? 37.655 48.662 -22.895 1.00 44.69 124 GLY A O 1
ATOM 860 N N . GLN A 1 125 ? 38.694 50.652 -22.986 1.00 54.72 125 GLN A N 1
ATOM 861 C CA . GLN A 1 125 ? 39.848 50.209 -23.760 1.00 54.72 125 GLN A CA 1
ATOM 862 C C . GLN A 1 125 ? 40.713 49.320 -22.860 1.00 54.72 125 GLN A C 1
ATOM 864 O O . GLN A 1 125 ? 41.293 49.791 -21.887 1.00 54.72 125 GLN A O 1
ATOM 869 N N . GLY A 1 126 ? 40.772 48.029 -23.166 1.00 50.56 126 GLY A N 1
ATOM 870 C CA . GLY A 1 126 ? 41.562 47.062 -22.410 1.00 50.56 126 GLY A CA 1
ATOM 871 C C . GLY A 1 126 ? 41.402 45.684 -23.024 1.00 50.56 126 GLY A C 1
ATOM 872 O O . GLY A 1 126 ? 40.502 44.937 -22.663 1.00 50.56 126 GLY A O 1
ATOM 873 N N . GLY A 1 127 ? 42.228 45.401 -24.027 1.00 56.88 127 GLY A N 1
ATOM 874 C CA . GLY A 1 127 ? 42.133 44.218 -24.863 1.00 56.88 127 GLY A CA 1
ATOM 875 C C . GLY A 1 127 ? 42.224 42.896 -24.103 1.00 56.88 127 GLY A C 1
ATOM 876 O O . GLY A 1 127 ? 43.154 42.630 -23.350 1.00 56.88 127 GLY A O 1
ATOM 877 N N . THR A 1 128 ? 41.294 42.009 -24.423 1.00 49.75 128 THR A N 1
ATOM 878 C CA . THR A 1 128 ? 41.582 40.598 -24.676 1.00 49.75 128 THR A CA 1
ATOM 879 C C . THR A 1 128 ? 40.590 40.187 -25.749 1.00 49.75 128 THR A C 1
ATOM 881 O O . THR A 1 128 ? 39.405 40.000 -25.493 1.00 49.75 128 THR A O 1
ATOM 884 N N . VAL A 1 129 ? 41.059 40.192 -26.995 1.00 51.22 129 VAL A N 1
ATOM 885 C CA . VAL A 1 129 ? 40.289 39.722 -28.144 1.00 51.22 129 VAL A CA 1
ATOM 886 C C . VAL A 1 129 ? 40.143 38.220 -27.937 1.00 51.22 129 VAL A C 1
ATOM 888 O O . VAL A 1 129 ? 41.081 37.470 -28.199 1.00 51.22 129 VAL A O 1
ATOM 891 N N . LEU A 1 130 ? 39.017 37.791 -27.365 1.00 53.88 130 LEU A N 1
ATOM 892 C CA . LEU A 1 130 ? 38.669 36.378 -27.356 1.00 53.88 130 LEU A CA 1
ATOM 893 C C . LEU A 1 130 ? 38.630 35.939 -28.824 1.00 53.88 130 LEU A C 1
ATOM 895 O O . LEU A 1 130 ? 37.950 36.594 -29.623 1.00 53.88 130 LEU A O 1
ATOM 899 N N . PRO A 1 131 ? 39.403 34.910 -29.209 1.00 52.03 131 PRO A N 1
ATOM 900 C CA . PRO A 1 131 ? 39.351 34.409 -30.566 1.00 52.03 131 PRO A CA 1
ATOM 901 C C . PRO A 1 131 ? 37.904 34.001 -30.827 1.00 52.03 131 PRO A C 1
ATOM 903 O O . PRO A 1 131 ? 37.328 33.224 -30.070 1.00 52.03 131 PRO A O 1
ATOM 906 N N . CYS A 1 132 ? 37.303 34.573 -31.871 1.00 49.03 132 CYS A N 1
ATOM 907 C CA . CYS A 1 132 ? 36.112 33.996 -32.469 1.00 49.03 132 CYS A CA 1
ATOM 908 C C . CYS A 1 132 ? 36.519 32.586 -32.896 1.00 49.03 132 CYS A C 1
ATOM 910 O O . CYS A 1 132 ? 37.166 32.422 -33.932 1.00 49.03 132 CYS A O 1
ATOM 912 N N . GLU A 1 133 ? 36.233 31.593 -32.052 1.00 49.84 133 GLU A N 1
ATOM 913 C CA . GLU A 1 133 ? 36.257 30.195 -32.445 1.00 49.84 133 GLU A CA 1
ATOM 914 C C . GLU A 1 133 ? 35.254 30.088 -33.584 1.00 49.84 133 GLU A C 1
ATOM 916 O O . GLU A 1 133 ? 34.042 30.111 -33.385 1.00 49.84 133 GLU A O 1
ATOM 921 N N . ALA A 1 134 ? 35.790 30.114 -34.802 1.00 58.78 134 ALA A N 1
ATOM 922 C CA . ALA A 1 134 ? 35.051 29.833 -36.006 1.00 58.78 134 ALA A CA 1
ATOM 923 C C . ALA A 1 134 ? 34.427 28.456 -35.800 1.00 58.78 134 ALA A C 1
ATOM 925 O O . ALA A 1 134 ? 35.138 27.450 -35.773 1.00 58.78 134 ALA A O 1
ATOM 926 N N . GLU A 1 135 ? 33.117 28.459 -35.565 1.00 56.03 135 GLU A N 1
ATOM 927 C CA . GLU A 1 135 ? 32.283 27.282 -35.394 1.00 56.03 135 GLU A CA 1
ATOM 928 C C . GLU A 1 135 ? 32.606 26.341 -36.556 1.00 56.03 135 GLU A C 1
ATOM 930 O O . GLU A 1 135 ? 32.329 26.639 -37.722 1.00 56.03 135 GLU A O 1
ATOM 935 N N . ALA A 1 136 ? 33.349 25.273 -36.256 1.00 62.00 136 ALA A N 1
ATOM 936 C CA . ALA A 1 136 ? 33.813 24.348 -37.272 1.00 62.00 136 ALA A CA 1
ATOM 937 C C . ALA A 1 136 ? 32.584 23.828 -38.034 1.00 62.00 136 ALA A C 1
ATOM 939 O O . ALA A 1 136 ? 31.583 23.507 -37.387 1.00 62.00 136 ALA A O 1
ATOM 940 N N . PRO A 1 137 ? 32.630 23.742 -39.379 1.00 57.25 137 PRO A N 1
ATOM 941 C CA . PRO A 1 137 ? 31.490 23.299 -40.167 1.00 57.25 137 PRO A CA 1
ATOM 942 C C . PRO A 1 137 ? 31.062 21.931 -39.651 1.00 57.25 137 PRO A C 1
ATOM 944 O O . PRO A 1 137 ? 31.830 20.963 -39.692 1.00 57.25 137 PRO A O 1
ATOM 947 N N . SER A 1 138 ? 29.854 21.897 -39.095 1.00 69.00 138 SER A N 1
ATOM 948 C CA . SER A 1 138 ? 29.224 20.714 -38.540 1.00 69.00 138 SER A CA 1
ATOM 949 C C . SER A 1 138 ? 29.318 19.603 -39.576 1.00 69.00 138 SER A C 1
ATOM 951 O O . SER A 1 138 ? 28.810 19.711 -40.694 1.00 69.00 138 SER A O 1
ATOM 953 N N . ARG A 1 139 ? 30.069 18.552 -39.232 1.00 79.44 139 ARG A N 1
ATOM 954 C CA . ARG A 1 139 ? 30.219 17.395 -40.110 1.00 79.44 139 ARG A CA 1
ATOM 955 C C . ARG A 1 139 ? 28.820 16.846 -40.405 1.00 79.44 139 ARG A C 1
ATOM 957 O O . ARG A 1 139 ? 28.030 16.733 -39.465 1.00 79.44 139 ARG A O 1
ATOM 964 N N . PRO A 1 140 ? 28.502 16.530 -41.673 1.00 80.00 140 PRO A N 1
ATOM 965 C CA . PRO A 1 140 ? 27.226 15.913 -41.994 1.00 80.00 140 PRO A CA 1
ATOM 966 C C . PRO A 1 140 ? 27.119 14.615 -41.195 1.00 80.00 140 PRO A C 1
ATOM 968 O O . PRO A 1 140 ? 28.024 13.779 -41.249 1.00 80.00 140 PRO A O 1
ATOM 971 N N . LEU A 1 141 ? 26.047 14.504 -40.408 1.00 81.31 141 LEU A N 1
ATOM 972 C CA . LEU A 1 141 ? 25.762 13.315 -39.616 1.00 81.31 141 LEU A CA 1
ATOM 973 C C . LEU A 1 141 ? 25.716 12.110 -40.549 1.00 81.31 141 LEU A C 1
ATOM 975 O O . LEU A 1 141 ? 25.119 12.157 -41.627 1.00 81.31 141 LEU A O 1
ATOM 979 N N . THR A 1 142 ? 26.372 11.038 -40.134 1.00 92.12 142 THR A N 1
ATOM 980 C CA . THR A 1 142 ? 26.342 9.780 -40.874 1.00 92.12 142 THR A CA 1
ATOM 981 C C . THR A 1 142 ? 24.947 9.162 -40.783 1.00 92.12 142 THR A C 1
ATOM 983 O O . THR A 1 142 ? 24.241 9.338 -39.790 1.00 92.12 142 THR A O 1
ATOM 986 N N . GLU A 1 143 ? 24.535 8.400 -41.797 1.00 91.75 143 GLU A N 1
ATOM 987 C CA . GLU A 1 143 ? 23.230 7.714 -41.796 1.00 91.75 143 GLU A CA 1
ATOM 988 C C . GLU A 1 143 ? 23.036 6.832 -40.550 1.00 91.75 143 GLU A C 1
ATOM 990 O O . GLU A 1 143 ? 21.935 6.731 -40.017 1.00 91.75 143 GLU A O 1
ATOM 995 N N . ALA A 1 144 ? 24.123 6.260 -40.020 1.00 91.00 144 ALA A N 1
ATOM 996 C CA . ALA A 1 144 ? 24.104 5.491 -38.780 1.00 91.00 144 ALA A CA 1
ATOM 997 C C . ALA A 1 144 ? 23.768 6.346 -37.543 1.00 91.00 144 ALA A C 1
ATOM 999 O O . 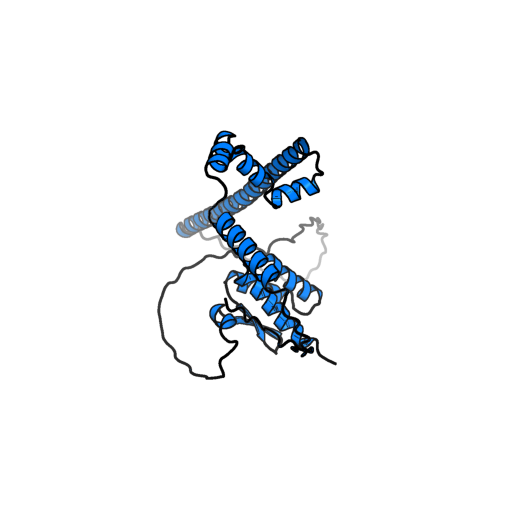ALA A 1 144 ? 23.073 5.876 -36.641 1.00 91.00 144 ALA A O 1
ATOM 1000 N N . GLU A 1 145 ? 24.236 7.596 -37.488 1.00 92.44 145 GLU A N 1
ATOM 1001 C CA . GLU A 1 145 ? 23.908 8.532 -36.406 1.00 92.44 145 GLU A CA 1
ATOM 1002 C C . GLU A 1 145 ? 22.462 9.017 -36.508 1.00 92.44 145 GLU A C 1
ATOM 1004 O O . GLU A 1 145 ? 21.796 9.151 -35.482 1.00 92.44 145 GLU A O 1
ATOM 1009 N N . ILE A 1 146 ? 21.958 9.217 -37.730 1.00 93.62 146 ILE A N 1
ATOM 1010 C CA . ILE A 1 146 ? 20.548 9.548 -37.971 1.00 93.62 146 ILE A CA 1
ATOM 1011 C C . ILE A 1 146 ? 19.661 8.387 -37.507 1.00 93.62 146 ILE A C 1
ATOM 1013 O O . ILE A 1 146 ? 18.794 8.592 -36.663 1.00 93.62 146 ILE A O 1
ATOM 1017 N N . ALA A 1 147 ? 19.955 7.157 -37.936 1.00 93.62 147 ALA A N 1
ATOM 1018 C CA . ALA A 1 147 ? 19.199 5.967 -37.540 1.00 93.62 147 ALA A CA 1
ATOM 1019 C C . ALA A 1 147 ? 19.277 5.672 -36.029 1.00 93.62 147 ALA A C 1
ATOM 1021 O O . ALA A 1 147 ? 18.346 5.116 -35.444 1.00 93.62 147 ALA A O 1
ATOM 1022 N N . LYS A 1 148 ? 20.391 6.018 -35.369 1.00 94.62 148 LYS A N 1
ATOM 1023 C CA . LYS A 1 148 ? 20.491 5.935 -33.907 1.00 94.62 148 LYS A CA 1
ATOM 1024 C C . LYS A 1 148 ? 19.602 6.984 -33.239 1.00 94.62 148 LYS A C 1
ATOM 1026 O O . LYS A 1 148 ? 18.838 6.641 -32.349 1.00 94.62 148 LYS A O 1
ATOM 1031 N N . ARG A 1 149 ? 19.649 8.232 -33.708 1.00 94.06 149 ARG A N 1
ATOM 1032 C CA . ARG A 1 149 ? 18.833 9.324 -33.167 1.00 94.06 149 ARG A CA 1
ATOM 1033 C C . ARG A 1 149 ? 17.336 9.076 -33.352 1.00 94.06 149 ARG A C 1
ATOM 1035 O O . ARG A 1 149 ? 16.564 9.417 -32.467 1.00 94.06 149 ARG A O 1
ATOM 1042 N N . GLU A 1 150 ? 16.934 8.477 -34.469 1.00 96.06 150 GLU A N 1
ATOM 1043 C CA . GLU A 1 150 ? 15.544 8.075 -34.711 1.00 96.06 150 GLU A CA 1
ATOM 1044 C C . GLU A 1 150 ? 15.084 6.979 -33.742 1.00 96.06 150 GLU A C 1
ATOM 1046 O O . GLU A 1 150 ? 13.987 7.082 -33.200 1.00 96.06 150 GLU A O 1
ATOM 1051 N N . ARG A 1 151 ? 15.928 5.976 -33.454 1.00 95.06 151 ARG A N 1
ATOM 1052 C CA . ARG A 1 151 ? 15.624 4.963 -32.428 1.00 95.06 151 ARG A CA 1
ATOM 1053 C C . ARG A 1 151 ? 15.526 5.564 -31.028 1.00 95.06 151 ARG A C 1
ATOM 1055 O O . ARG A 1 151 ? 14.545 5.304 -30.343 1.00 95.06 151 ARG A O 1
ATOM 1062 N N . ASP A 1 152 ? 16.479 6.410 -30.645 1.00 93.44 152 ASP A N 1
ATOM 1063 C CA . ASP A 1 152 ? 16.478 7.061 -29.329 1.00 93.44 152 ASP A CA 1
ATOM 1064 C C . ASP A 1 152 ? 15.236 7.968 -29.154 1.00 93.44 152 ASP A C 1
ATOM 1066 O O . ASP A 1 152 ? 14.655 8.034 -28.071 1.00 93.44 152 ASP A O 1
ATOM 1070 N N . LEU A 1 153 ? 14.794 8.654 -30.220 1.00 95.62 153 LEU A N 1
ATOM 1071 C CA . LEU A 1 153 ? 13.553 9.443 -30.211 1.00 95.62 153 LEU A CA 1
ATOM 1072 C C . LEU A 1 153 ? 12.308 8.557 -30.075 1.00 95.62 153 LEU A C 1
ATOM 1074 O O . LEU A 1 153 ? 11.414 8.895 -29.301 1.00 95.62 153 LEU A O 1
ATOM 1078 N N . PHE A 1 154 ? 12.264 7.423 -30.779 1.00 95.44 154 PHE A N 1
ATOM 1079 C CA . PHE A 1 154 ? 11.159 6.467 -30.685 1.00 95.44 154 PHE A CA 1
ATOM 1080 C C . PHE A 1 154 ? 11.049 5.845 -29.283 1.00 95.44 154 PHE A C 1
ATOM 1082 O O . PHE A 1 154 ? 9.953 5.712 -28.743 1.00 95.44 154 PHE A O 1
ATOM 1089 N N . GLU A 1 155 ? 12.178 5.515 -28.653 1.00 90.19 155 GLU A N 1
ATOM 1090 C CA . GLU A 1 155 ? 12.206 5.014 -27.273 1.00 90.19 155 GLU A CA 1
ATOM 1091 C C . GLU A 1 155 ? 11.724 6.071 -26.265 1.00 90.19 155 GLU A C 1
ATOM 1093 O O . GLU A 1 155 ? 10.959 5.746 -25.355 1.00 90.19 155 GLU A O 1
ATOM 1098 N N . GLN A 1 156 ? 12.099 7.345 -26.444 1.00 92.50 156 GLN A N 1
ATOM 1099 C CA . GLN A 1 156 ? 11.592 8.439 -25.603 1.00 92.50 156 GLN A CA 1
ATOM 1100 C C . GLN A 1 156 ? 10.078 8.644 -25.747 1.00 92.50 156 GLN A C 1
ATOM 1102 O O . GLN A 1 156 ? 9.402 8.879 -24.741 1.00 92.50 156 GLN A O 1
ATOM 1107 N N . GLU A 1 157 ? 9.541 8.541 -26.966 1.00 92.19 157 GLU A N 1
ATOM 1108 C CA . GLU A 1 157 ? 8.100 8.635 -27.234 1.00 92.19 157 GLU A CA 1
ATOM 1109 C C . GLU A 1 157 ? 7.333 7.491 -26.549 1.00 92.19 157 GLU A C 1
ATOM 1111 O O . GLU A 1 157 ? 6.379 7.739 -25.809 1.00 92.19 157 GLU A O 1
ATOM 1116 N N . LEU A 1 158 ? 7.827 6.252 -26.663 1.00 93.44 158 LEU A N 1
ATOM 1117 C CA . LEU A 1 158 ? 7.229 5.080 -26.012 1.00 93.44 158 LEU A CA 1
ATOM 1118 C C . LEU A 1 158 ? 7.171 5.221 -24.476 1.00 93.44 158 LEU A C 1
ATOM 1120 O O . LEU A 1 158 ? 6.207 4.798 -23.830 1.00 93.44 158 LEU A O 1
ATOM 1124 N N . LEU A 1 159 ? 8.204 5.817 -23.875 1.00 86.00 159 LEU A N 1
ATOM 1125 C CA . LEU A 1 159 ? 8.297 5.999 -22.425 1.00 86.00 159 LEU A CA 1
ATOM 1126 C C . LEU A 1 159 ? 7.320 7.069 -21.916 1.00 86.00 159 LEU A C 1
ATOM 1128 O O . LEU A 1 159 ? 6.736 6.921 -20.836 1.00 86.00 159 LEU A O 1
ATOM 1132 N N . LEU A 1 160 ? 7.115 8.131 -22.700 1.00 81.38 160 LEU A N 1
ATOM 1133 C CA . LEU A 1 160 ? 6.107 9.155 -22.422 1.00 81.38 160 LEU A CA 1
ATOM 1134 C C . LEU A 1 160 ? 4.695 8.563 -22.491 1.00 81.38 160 LEU A C 1
ATOM 1136 O O . LEU A 1 160 ? 3.934 8.732 -21.534 1.00 81.38 160 LEU A O 1
ATOM 1140 N N . ASP A 1 161 ? 4.389 7.779 -23.526 1.00 79.56 161 ASP A N 1
ATOM 1141 C CA . ASP A 1 161 ? 3.099 7.093 -23.668 1.00 79.56 161 ASP A CA 1
ATOM 1142 C C . ASP A 1 161 ? 2.828 6.137 -22.498 1.00 79.56 161 ASP A C 1
ATOM 1144 O O . ASP A 1 161 ? 1.737 6.133 -21.915 1.00 79.56 161 ASP A O 1
ATOM 1148 N N . ALA A 1 162 ? 3.834 5.369 -22.066 1.00 72.31 162 ALA A N 1
ATOM 1149 C CA . ALA A 1 162 ? 3.713 4.500 -20.898 1.00 72.31 162 ALA A CA 1
ATOM 1150 C C . ALA A 1 162 ? 3.396 5.301 -19.621 1.00 72.31 162 ALA A C 1
ATOM 1152 O O . ALA A 1 162 ? 2.525 4.911 -18.833 1.00 72.31 162 ALA A O 1
ATOM 1153 N N . GLN A 1 163 ? 4.044 6.454 -19.414 1.00 76.69 163 GLN A N 1
ATOM 1154 C CA . GLN A 1 163 ? 3.755 7.321 -18.269 1.00 76.69 163 GLN A CA 1
ATOM 1155 C C . GLN A 1 163 ? 2.352 7.933 -18.336 1.00 76.69 163 GLN A C 1
ATOM 1157 O O . GLN A 1 163 ? 1.665 7.985 -17.304 1.00 76.69 163 GLN A O 1
ATOM 1162 N N . GLU A 1 164 ? 1.911 8.383 -19.508 1.00 82.44 164 GLU A N 1
ATOM 1163 C CA . GLU A 1 164 ? 0.571 8.938 -19.711 1.00 82.44 164 GLU A CA 1
ATOM 1164 C C . GLU A 1 164 ? -0.519 7.895 -19.471 1.00 82.44 164 GLU A C 1
ATOM 1166 O O . GLU A 1 164 ? -1.459 8.161 -18.711 1.00 82.44 164 GLU A O 1
ATOM 1171 N N . MET A 1 165 ? -0.322 6.669 -19.958 1.00 56.12 165 MET A N 1
ATOM 1172 C CA . MET A 1 165 ? -1.211 5.540 -19.684 1.00 56.12 165 MET A CA 1
ATOM 1173 C C . MET A 1 165 ? -1.389 5.307 -18.179 1.00 56.12 165 MET A C 1
ATOM 1175 O O . MET A 1 165 ? -2.509 5.082 -17.711 1.00 56.12 165 MET A O 1
ATOM 1179 N N . THR A 1 166 ? -0.333 5.447 -17.367 1.00 78.44 166 THR A N 1
ATOM 1180 C CA . THR A 1 166 ? -0.481 5.317 -15.905 1.00 78.44 166 THR A CA 1
ATOM 1181 C C . THR A 1 166 ? -1.247 6.476 -15.262 1.00 78.44 166 THR A C 1
ATOM 1183 O O . THR A 1 166 ? -1.949 6.263 -14.266 1.00 78.44 166 THR A O 1
ATOM 1186 N N . LYS A 1 167 ? -1.138 7.703 -15.791 1.00 86.38 167 LYS A N 1
ATOM 1187 C CA . LYS A 1 167 ? -1.890 8.869 -15.291 1.00 86.38 167 LYS A CA 1
ATOM 1188 C C . LYS A 1 167 ? -3.370 8.722 -15.619 1.00 86.38 167 LYS A C 1
ATOM 1190 O O . LYS A 1 167 ? -4.205 8.873 -14.724 1.00 86.38 167 LYS A O 1
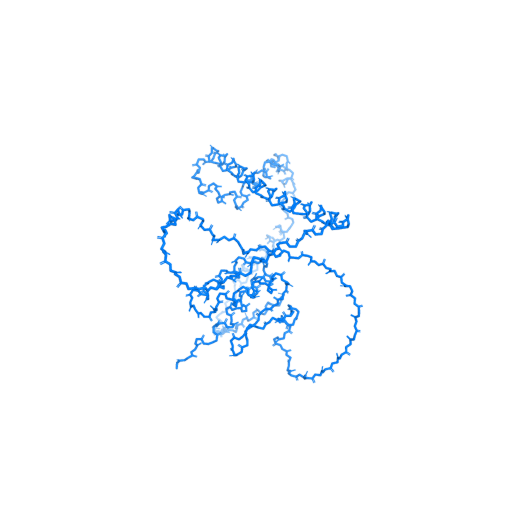ATOM 1195 N N . GLU A 1 168 ? -3.686 8.351 -16.855 1.00 83.62 168 GLU A N 1
ATOM 1196 C CA . GLU A 1 168 ? -5.064 8.154 -17.289 1.00 83.62 168 GLU A CA 1
ATOM 1197 C C . GLU A 1 168 ? -5.717 6.981 -16.545 1.00 83.62 168 GLU A C 1
ATOM 1199 O O . GLU A 1 168 ? -6.818 7.124 -16.012 1.00 83.62 168 GLU A O 1
ATOM 1204 N N . GLN A 1 169 ? -5.021 5.851 -16.387 1.00 76.75 169 GLN A N 1
ATOM 1205 C CA . GLN A 1 169 ? -5.513 4.724 -15.587 1.00 76.75 169 GLN A CA 1
ATOM 1206 C C . GLN A 1 169 ? -5.779 5.117 -14.127 1.00 76.75 169 GLN A C 1
ATOM 1208 O O . GLN A 1 169 ? -6.810 4.744 -13.559 1.00 76.75 169 GLN A O 1
ATOM 1213 N N . LYS A 1 170 ? -4.889 5.901 -13.503 1.00 81.12 170 LYS A N 1
ATOM 1214 C CA . LYS A 1 170 ? -5.112 6.430 -12.145 1.00 81.12 170 LYS A CA 1
ATOM 1215 C C . LYS A 1 170 ? -6.344 7.330 -12.091 1.00 81.12 170 LYS A C 1
ATOM 1217 O O . LYS A 1 170 ? -7.119 7.239 -11.137 1.00 81.12 170 LYS A O 1
ATOM 1222 N N . GLN A 1 171 ? -6.543 8.173 -13.101 1.00 89.38 171 GLN A N 1
ATOM 1223 C CA . GLN A 1 171 ? -7.699 9.060 -13.183 1.00 89.38 171 GLN A CA 1
ATOM 1224 C C . GLN A 1 171 ? -9.001 8.275 -13.390 1.00 89.38 171 GLN A C 1
ATOM 1226 O O . GLN A 1 171 ? -9.972 8.533 -12.678 1.00 89.38 171 GLN A O 1
ATOM 1231 N N . ARG A 1 172 ? -9.004 7.257 -14.258 1.00 91.12 172 ARG A N 1
ATOM 1232 C CA . ARG A 1 172 ? -10.136 6.334 -14.452 1.00 91.12 172 ARG A CA 1
ATOM 1233 C C . ARG A 1 172 ? -10.512 5.629 -13.147 1.00 91.12 172 ARG A C 1
ATOM 1235 O O . ARG A 1 172 ? -11.657 5.736 -12.715 1.00 91.12 172 ARG A O 1
ATOM 1242 N N . ARG A 1 173 ? -9.535 5.054 -12.433 1.00 84.88 173 ARG A N 1
ATOM 1243 C CA . ARG A 1 173 ? -9.752 4.434 -11.109 1.00 84.88 173 ARG A CA 1
ATOM 1244 C C . ARG A 1 173 ? -10.300 5.420 -10.076 1.00 84.88 173 ARG A C 1
ATOM 1246 O O . ARG A 1 173 ? -11.108 5.043 -9.231 1.00 84.88 173 ARG A O 1
ATOM 1253 N N . LYS A 1 174 ? -9.863 6.684 -10.108 1.00 91.00 174 LYS A N 1
ATOM 1254 C CA . LYS A 1 174 ? -10.382 7.724 -9.208 1.00 91.00 174 LYS A CA 1
ATOM 1255 C C . LYS A 1 174 ? -11.851 8.033 -9.507 1.00 91.00 174 LYS A C 1
ATOM 1257 O O . LYS A 1 174 ? -12.652 8.062 -8.578 1.00 91.00 174 LYS A O 1
ATOM 1262 N N . VAL A 1 175 ? -12.201 8.211 -10.781 1.00 96.75 175 VAL A N 1
ATOM 1263 C CA . VAL A 1 175 ? -13.584 8.457 -11.219 1.00 96.75 175 VAL A CA 1
ATOM 1264 C C . VAL A 1 175 ? -14.487 7.269 -10.876 1.00 96.75 175 VAL A C 1
ATOM 1266 O O . VAL A 1 175 ? -15.588 7.466 -10.371 1.00 96.75 175 VAL A O 1
ATOM 1269 N N . GLU A 1 176 ? -14.025 6.036 -11.088 1.00 94.50 176 GLU A N 1
ATOM 1270 C CA . GLU A 1 176 ? -14.753 4.821 -10.699 1.00 94.50 176 GLU A CA 1
ATOM 1271 C C . GLU A 1 176 ? -14.990 4.758 -9.188 1.00 94.50 176 GLU A C 1
ATOM 1273 O O . GLU A 1 176 ? -16.127 4.580 -8.755 1.00 94.50 176 GLU A O 1
ATOM 1278 N N . LYS A 1 177 ? -13.960 5.007 -8.371 1.00 93.69 177 LYS A N 1
ATOM 1279 C CA . LYS A 1 177 ? -14.114 5.070 -6.910 1.00 93.69 177 LYS A CA 1
ATOM 1280 C C . LYS A 1 177 ? -15.122 6.136 -6.480 1.00 93.69 177 LYS A C 1
ATOM 1282 O O . LYS A 1 177 ? -15.938 5.877 -5.602 1.00 93.69 177 LYS A O 1
ATOM 1287 N N . GLU A 1 178 ? -15.112 7.316 -7.097 1.00 95.69 178 GLU A N 1
ATOM 1288 C CA . GLU A 1 178 ? -16.077 8.380 -6.786 1.00 95.69 178 GLU A CA 1
ATOM 1289 C C . GLU A 1 178 ? -17.517 8.022 -7.188 1.00 95.69 178 GLU A C 1
ATOM 1291 O O . GLU A 1 178 ? -18.457 8.382 -6.469 1.00 95.69 178 GLU A O 1
ATOM 1296 N N . LYS A 1 179 ? -17.703 7.261 -8.275 1.00 97.81 179 LYS A N 1
ATOM 1297 C CA . LYS A 1 179 ? -19.011 6.697 -8.646 1.00 97.81 179 LYS A CA 1
ATOM 1298 C C . LYS A 1 179 ? -19.506 5.704 -7.591 1.00 97.81 179 LYS A C 1
ATOM 1300 O O . LYS A 1 179 ? -20.627 5.861 -7.113 1.00 97.81 179 LYS A O 1
ATOM 1305 N N . LEU A 1 180 ? -18.662 4.762 -7.161 1.00 95.75 180 LEU A N 1
ATOM 1306 C CA . LEU A 1 180 ? -19.013 3.781 -6.122 1.00 95.75 180 LEU A CA 1
ATOM 1307 C C . LEU A 1 180 ? -19.359 4.462 -4.790 1.00 95.75 180 LEU A C 1
ATOM 1309 O O . LEU A 1 180 ? -20.371 4.142 -4.171 1.00 95.75 180 LEU A O 1
ATOM 1313 N N . VAL A 1 181 ? -18.568 5.460 -4.377 1.00 97.25 181 VAL A N 1
ATOM 1314 C CA . VAL A 1 181 ? -18.848 6.259 -3.170 1.00 97.25 181 VAL A CA 1
ATOM 1315 C C . VAL A 1 181 ? -20.222 6.920 -3.278 1.00 97.25 181 VAL A C 1
ATOM 1317 O O . VAL A 1 181 ? -21.007 6.873 -2.332 1.00 97.25 181 VAL A O 1
ATOM 1320 N N . SER A 1 182 ? -20.537 7.496 -4.439 1.00 97.75 182 SER A N 1
ATOM 1321 C CA . SER A 1 182 ? -21.826 8.152 -4.682 1.00 97.75 182 SER A CA 1
ATOM 1322 C C . SER A 1 182 ? -23.004 7.168 -4.628 1.00 97.75 182 SER A C 1
ATOM 1324 O O . SER A 1 182 ? -24.062 7.507 -4.093 1.00 97.75 182 SER A O 1
ATOM 1326 N N . GLU A 1 183 ? -22.834 5.936 -5.120 1.00 96.62 183 GLU A N 1
ATOM 1327 C CA . GLU A 1 183 ? -23.846 4.876 -5.009 1.00 96.62 183 GLU A CA 1
ATOM 1328 C C . GLU A 1 183 ? -24.101 4.455 -3.558 1.00 96.62 183 GLU A C 1
ATOM 1330 O O . GLU A 1 183 ? -25.264 4.365 -3.149 1.00 96.62 183 GLU A O 1
ATOM 1335 N N . VAL A 1 184 ? -23.039 4.255 -2.770 1.00 97.06 184 VAL A N 1
ATOM 1336 C CA . VAL A 1 184 ? -23.141 3.916 -1.339 1.00 97.06 184 VAL A CA 1
ATOM 1337 C C . VAL A 1 184 ? -23.826 5.040 -0.568 1.00 97.06 184 VAL A C 1
ATOM 1339 O O . VAL A 1 184 ? -24.745 4.782 0.210 1.00 97.06 184 VAL A O 1
ATOM 1342 N N . MET A 1 185 ? -23.453 6.298 -0.821 1.00 97.81 185 MET A N 1
ATOM 1343 C CA . MET A 1 185 ? -24.100 7.455 -0.196 1.00 97.81 185 MET A CA 1
ATOM 1344 C C . MET A 1 185 ? -25.593 7.524 -0.535 1.00 97.81 185 MET A C 1
ATOM 1346 O O . MET A 1 185 ? -26.409 7.781 0.349 1.00 97.81 185 MET A O 1
ATOM 1350 N N . ARG A 1 186 ? -25.977 7.251 -1.790 1.00 97.81 186 ARG A N 1
ATOM 1351 C CA . ARG A 1 186 ? -27.388 7.265 -2.207 1.00 97.81 186 ARG A CA 1
ATOM 1352 C C . ARG A 1 186 ? -28.198 6.141 -1.559 1.00 97.81 186 ARG A C 1
ATOM 1354 O O . ARG A 1 186 ? -29.327 6.383 -1.143 1.00 97.81 186 ARG A O 1
ATOM 1361 N N . LYS A 1 187 ? -27.642 4.927 -1.493 1.00 96.06 187 LYS A N 1
ATOM 1362 C CA . LYS A 1 187 ? -28.326 3.741 -0.948 1.00 96.06 187 LYS A CA 1
ATOM 1363 C C . LYS A 1 187 ? -28.402 3.767 0.581 1.00 96.06 187 LYS A C 1
ATOM 1365 O O . LYS A 1 187 ? -29.469 3.544 1.139 1.00 96.06 187 LYS A O 1
ATOM 1370 N N . GLN A 1 188 ? -27.285 4.056 1.247 1.00 95.88 188 GLN A N 1
ATOM 1371 C CA . GLN A 1 188 ? -27.137 3.897 2.698 1.00 95.88 188 GLN A CA 1
ATOM 1372 C C . GLN A 1 188 ? -27.188 5.225 3.476 1.00 95.88 188 GLN A C 1
ATOM 1374 O O . GLN A 1 188 ? -27.151 5.206 4.702 1.00 95.88 188 GLN A O 1
ATOM 1379 N N . LYS A 1 189 ? -27.262 6.383 2.796 1.00 97.38 189 LYS A N 1
ATOM 1380 C CA . LYS A 1 189 ? -27.257 7.733 3.406 1.00 97.38 189 LYS A CA 1
ATOM 1381 C C . LYS A 1 189 ? -26.055 8.014 4.327 1.00 97.38 189 LYS A C 1
ATOM 1383 O O . LYS A 1 189 ? -26.144 8.850 5.222 1.00 97.38 189 LYS A O 1
ATOM 1388 N N . LYS A 1 190 ? -24.928 7.333 4.102 1.00 96.50 190 LYS A N 1
ATOM 1389 C CA . LYS A 1 190 ? -23.676 7.525 4.853 1.00 96.50 190 LYS A CA 1
ATOM 1390 C C . LYS A 1 190 ? -22.928 8.779 4.407 1.00 96.50 190 LYS A C 1
ATOM 1392 O O . LYS A 1 190 ? -23.105 9.258 3.283 1.00 96.50 190 LYS A O 1
ATOM 1397 N N . SER A 1 191 ? -22.056 9.296 5.271 1.00 98.00 191 SER A N 1
ATOM 1398 C CA . SER A 1 191 ? -21.153 10.387 4.896 1.00 98.00 191 SER A CA 1
ATOM 1399 C C . SER A 1 191 ? -20.113 9.916 3.866 1.00 98.00 191 SER A C 1
ATOM 1401 O O . SER A 1 191 ? -19.788 8.732 3.777 1.00 98.00 191 SER A O 1
ATOM 1403 N N . ARG A 1 192 ? -19.534 10.846 3.088 1.00 96.75 192 ARG A N 1
ATOM 1404 C CA . ARG A 1 192 ? -18.526 10.516 2.057 1.00 96.75 192 ARG A CA 1
ATOM 1405 C C . ARG A 1 192 ? -17.320 9.759 2.634 1.00 96.75 192 ARG A C 1
ATOM 1407 O O . ARG A 1 192 ? -16.765 8.892 1.966 1.00 96.75 192 ARG A O 1
ATOM 1414 N N . ARG A 1 193 ? -16.907 10.102 3.860 1.00 97.50 193 ARG A N 1
ATOM 1415 C CA . ARG A 1 193 ? -15.772 9.468 4.548 1.00 97.50 193 ARG A CA 1
ATOM 1416 C C . ARG A 1 193 ? -16.077 8.009 4.889 1.00 97.50 193 ARG A C 1
ATOM 1418 O O . ARG A 1 193 ? -15.295 7.142 4.525 1.00 97.50 193 ARG A O 1
ATOM 1425 N N . GLU A 1 194 ? -17.225 7.751 5.506 1.00 97.44 194 GLU A N 1
ATOM 1426 C CA . GLU A 1 194 ? -17.665 6.393 5.861 1.00 97.44 194 GLU A CA 1
ATOM 1427 C C . GLU A 1 194 ? -17.922 5.536 4.618 1.00 97.44 194 GLU A C 1
ATOM 1429 O O . GLU A 1 194 ? -17.601 4.354 4.602 1.00 97.44 194 GLU A O 1
ATOM 1434 N N . ALA A 1 195 ? -18.464 6.127 3.549 1.00 97.25 195 ALA A N 1
ATOM 1435 C CA . ALA A 1 195 ? -18.656 5.430 2.281 1.00 97.25 195 ALA A CA 1
ATOM 1436 C C . ALA A 1 195 ? -17.318 5.017 1.639 1.00 97.25 195 ALA A C 1
ATOM 1438 O O . ALA A 1 195 ? -17.212 3.913 1.108 1.00 97.25 195 ALA A O 1
ATOM 1439 N N . MET A 1 196 ? -16.286 5.869 1.709 1.00 95.00 196 MET A N 1
ATOM 1440 C CA . MET A 1 196 ? -14.937 5.496 1.264 1.00 95.00 196 MET A CA 1
ATOM 1441 C C . MET A 1 196 ? -14.362 4.351 2.098 1.00 95.00 196 MET A C 1
ATOM 1443 O O . MET A 1 196 ? -13.833 3.407 1.519 1.00 95.00 196 MET A O 1
ATOM 1447 N N . GLU A 1 197 ? -14.497 4.414 3.424 1.00 96.19 197 GLU A N 1
ATOM 1448 C CA . GLU A 1 197 ? -14.021 3.366 4.331 1.00 96.19 197 GLU A CA 1
ATOM 1449 C C . GLU A 1 197 ? -14.713 2.020 4.061 1.00 96.19 197 GLU A C 1
ATOM 1451 O O . GLU A 1 197 ? -14.046 0.996 3.908 1.00 96.19 197 GLU A O 1
ATOM 1456 N N . TYR A 1 198 ? -16.033 2.044 3.864 1.00 96.56 198 TYR A N 1
ATOM 1457 C CA . TYR A 1 198 ? -16.836 0.873 3.513 1.00 96.56 198 TYR A CA 1
ATOM 1458 C C . TYR A 1 198 ? -16.391 0.215 2.197 1.00 96.56 198 TYR A C 1
ATOM 1460 O O . TYR A 1 198 ? -16.299 -1.007 2.112 1.00 96.56 198 TYR A O 1
ATOM 1468 N N . ILE A 1 199 ? -16.061 1.014 1.175 1.00 96.06 199 ILE A N 1
ATOM 1469 C CA . ILE A 1 199 ? -15.534 0.500 -0.100 1.00 96.06 199 ILE A CA 1
ATOM 1470 C C . ILE A 1 199 ? -14.129 -0.077 0.087 1.00 96.06 199 ILE A C 1
ATOM 1472 O O . ILE A 1 199 ? -13.837 -1.140 -0.451 1.00 96.06 199 ILE A O 1
ATOM 1476 N N . THR A 1 200 ? -13.255 0.584 0.854 1.00 93.00 200 THR A N 1
ATOM 1477 C CA . THR A 1 200 ? -11.891 0.078 1.093 1.00 93.00 200 THR A CA 1
ATOM 1478 C C . THR A 1 200 ? -11.857 -1.210 1.907 1.00 93.00 200 THR A C 1
ATOM 1480 O O . THR A 1 200 ? -10.968 -2.023 1.687 1.00 93.00 200 THR A O 1
ATOM 1483 N N . GLN A 1 201 ? -12.826 -1.416 2.800 1.00 95.25 201 GLN A N 1
ATOM 1484 C CA . GLN A 1 201 ? -12.985 -2.654 3.567 1.00 95.25 201 GLN A CA 1
ATOM 1485 C C . GLN A 1 201 ? -13.631 -3.789 2.748 1.00 95.25 201 GLN A C 1
ATOM 1487 O O . GLN A 1 201 ? -13.831 -4.877 3.276 1.00 95.25 201 GLN A O 1
ATOM 1492 N N . GLY A 1 202 ? -13.976 -3.555 1.475 1.00 94.50 202 GLY A N 1
ATOM 1493 C CA . GLY A 1 202 ? -14.613 -4.560 0.619 1.00 94.50 202 GLY A CA 1
ATOM 1494 C C . GLY A 1 202 ? -16.110 -4.753 0.882 1.00 94.50 202 GLY A C 1
ATOM 1495 O O . GLY A 1 202 ? -16.687 -5.735 0.427 1.00 94.50 202 GLY A O 1
ATOM 1496 N N . GLY A 1 203 ? -16.773 -3.824 1.579 1.0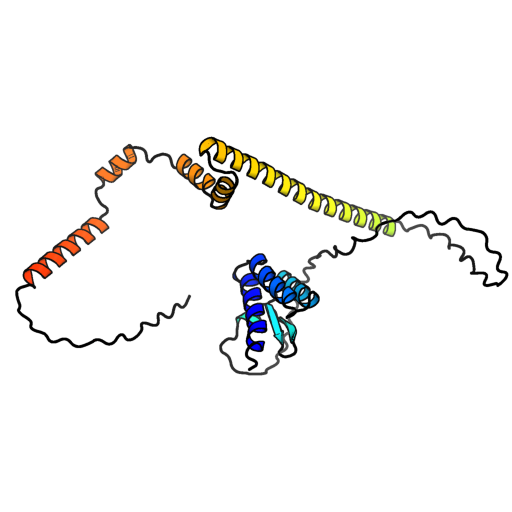0 93.06 203 GLY A N 1
ATOM 1497 C CA . GLY A 1 203 ? -18.196 -3.946 1.914 1.00 93.06 203 GLY A CA 1
ATOM 1498 C C . GLY A 1 203 ? -19.112 -4.010 0.687 1.00 93.06 203 GLY A C 1
ATOM 1499 O O . GLY A 1 203 ? -20.072 -4.772 0.673 1.00 93.06 203 GLY A O 1
ATOM 1500 N N . LEU A 1 204 ? -18.786 -3.265 -0.377 1.00 91.62 204 LEU A N 1
ATOM 1501 C CA . LEU A 1 204 ? -19.566 -3.288 -1.620 1.00 91.62 204 LEU A CA 1
ATOM 1502 C C . LEU A 1 204 ? -19.433 -4.626 -2.368 1.00 91.62 204 LEU A C 1
ATOM 1504 O O . LEU A 1 204 ? -20.416 -5.127 -2.912 1.00 91.62 204 LEU A O 1
ATOM 1508 N N . ASP A 1 205 ? -18.233 -5.209 -2.378 1.00 91.94 205 ASP A N 1
ATOM 1509 C CA . ASP A 1 205 ? -17.997 -6.520 -2.989 1.00 91.94 205 ASP A CA 1
ATOM 1510 C C . ASP A 1 205 ? -18.678 -7.626 -2.176 1.00 91.94 205 ASP A C 1
ATOM 1512 O O . ASP A 1 205 ? -19.267 -8.535 -2.759 1.00 91.94 205 ASP A O 1
ATOM 1516 N N . ALA A 1 206 ? -18.690 -7.509 -0.844 1.00 91.88 206 ALA A N 1
ATOM 1517 C CA . ALA A 1 206 ? -19.422 -8.418 0.032 1.00 91.88 206 ALA A CA 1
ATOM 1518 C C . ALA A 1 206 ? -20.941 -8.370 -0.216 1.00 91.88 206 ALA A C 1
ATOM 1520 O O . ALA A 1 206 ? -21.565 -9.421 -0.333 1.00 91.88 206 ALA A O 1
ATOM 1521 N N . GLU A 1 207 ? -21.538 -7.180 -0.370 1.00 91.19 207 GLU A N 1
ATOM 1522 C CA . GLU A 1 207 ? -22.961 -7.047 -0.729 1.00 91.19 207 GLU A CA 1
ATOM 1523 C C . GLU A 1 207 ? -23.261 -7.656 -2.102 1.00 91.19 207 GLU A C 1
ATOM 1525 O O . GLU A 1 207 ? -24.287 -8.316 -2.282 1.00 91.19 207 GLU A O 1
ATOM 1530 N N . LYS A 1 208 ? -22.367 -7.452 -3.077 1.00 91.69 208 LYS A N 1
ATOM 1531 C CA . LYS A 1 208 ? -22.523 -8.029 -4.412 1.00 91.69 208 LYS A CA 1
ATOM 1532 C C . LYS A 1 208 ? -22.447 -9.556 -4.363 1.00 91.69 208 LYS A C 1
ATOM 1534 O O . LYS A 1 208 ? -23.321 -10.206 -4.928 1.00 91.69 208 LYS A O 1
ATOM 1539 N N . MET A 1 209 ? -21.480 -10.118 -3.634 1.00 89.25 209 MET A N 1
ATOM 1540 C CA . MET A 1 209 ? -21.390 -11.565 -3.417 1.00 89.25 209 MET A CA 1
ATOM 1541 C C . MET A 1 209 ? -22.604 -12.113 -2.669 1.00 89.25 209 MET A C 1
ATOM 1543 O O . MET A 1 209 ? -23.105 -13.171 -3.026 1.00 89.25 209 MET A O 1
ATOM 1547 N N . GLN A 1 210 ? -23.115 -11.401 -1.664 1.00 87.44 210 GLN A N 1
ATOM 1548 C CA . GLN A 1 210 ? -24.319 -11.814 -0.944 1.00 87.44 210 GLN A CA 1
ATOM 1549 C C . GLN A 1 210 ? -25.557 -11.787 -1.853 1.00 87.44 210 GLN A C 1
ATOM 1551 O O . GLN A 1 210 ? -26.417 -12.659 -1.754 1.00 87.44 210 GLN A O 1
ATOM 1556 N N . GLY A 1 211 ? -25.634 -10.818 -2.769 1.00 87.88 211 GLY A N 1
ATOM 1557 C CA . GLY A 1 211 ? -26.668 -10.766 -3.801 1.00 87.88 211 GLY A CA 1
ATOM 1558 C C . GLY A 1 211 ? -26.553 -11.902 -4.821 1.00 87.88 211 GLY A C 1
ATOM 1559 O O . GLY A 1 211 ? -27.570 -12.474 -5.206 1.00 87.88 211 GLY A O 1
ATOM 1560 N N . GLU A 1 212 ? -25.331 -12.256 -5.228 1.00 87.19 212 GLU A N 1
ATOM 1561 C CA . GLU A 1 212 ? -25.054 -13.373 -6.144 1.00 87.19 212 GLU A CA 1
ATOM 1562 C C . GLU A 1 212 ? -25.262 -14.746 -5.488 1.00 87.19 212 GLU A C 1
ATOM 1564 O O . GLU A 1 212 ? -25.731 -15.666 -6.155 1.00 87.19 212 GLU A O 1
ATOM 1569 N N . MET A 1 213 ? -24.995 -14.882 -4.182 1.00 81.62 213 MET A N 1
ATOM 1570 C CA . MET A 1 213 ? -25.330 -16.092 -3.419 1.00 81.62 213 MET A CA 1
ATOM 1571 C C . MET A 1 213 ? -26.841 -16.325 -3.317 1.00 81.62 213 MET A C 1
ATOM 1573 O O . MET A 1 213 ? -27.257 -17.440 -3.004 1.00 81.62 213 MET A O 1
ATOM 1577 N N . GLY A 1 214 ? -27.656 -15.305 -3.606 1.00 75.44 214 GLY A N 1
ATOM 1578 C CA . GLY A 1 214 ? -29.091 -15.330 -3.372 1.00 75.44 214 GLY A CA 1
ATOM 1579 C C . GLY A 1 214 ? -29.408 -15.430 -1.879 1.00 75.44 214 GLY A C 1
ATOM 1580 O O . GLY A 1 214 ? -28.604 -15.878 -1.060 1.00 75.44 214 GLY A O 1
ATOM 1581 N N . ALA A 1 215 ? -30.616 -15.030 -1.485 1.00 78.44 215 ALA A N 1
ATOM 1582 C CA . ALA A 1 215 ? -31.132 -15.561 -0.230 1.00 78.44 215 ALA A CA 1
ATOM 1583 C C . ALA A 1 215 ? -31.136 -17.095 -0.375 1.00 78.44 215 ALA A C 1
ATOM 1585 O O . ALA A 1 215 ? -31.592 -17.565 -1.426 1.00 78.44 215 ALA A O 1
ATOM 1586 N N . PRO A 1 216 ? -30.614 -17.870 0.601 1.00 75.44 216 PRO A N 1
ATOM 1587 C CA . PRO A 1 216 ? -30.746 -19.317 0.562 1.00 75.44 216 PRO A CA 1
ATOM 1588 C C . PRO A 1 216 ? -32.220 -19.604 0.319 1.00 75.44 216 PRO A C 1
ATOM 1590 O O . PRO A 1 216 ? -33.062 -19.144 1.090 1.00 75.44 216 PRO A O 1
ATOM 1593 N N . ASN A 1 217 ? -32.518 -20.246 -0.811 1.00 82.44 217 ASN A N 1
ATOM 1594 C CA . ASN A 1 217 ? -33.892 -20.509 -1.219 1.00 82.44 217 ASN A CA 1
ATOM 1595 C C . ASN A 1 217 ? -34.596 -21.191 -0.039 1.00 82.44 217 ASN A C 1
ATOM 1597 O O . ASN A 1 217 ? -33.966 -22.020 0.614 1.00 82.44 217 ASN A O 1
ATOM 1601 N N . ASP A 1 218 ? -35.864 -20.893 0.243 1.00 84.06 218 ASP A N 1
ATOM 1602 C CA . ASP A 1 218 ? -36.560 -21.514 1.387 1.00 84.06 218 ASP A CA 1
ATOM 1603 C C . ASP A 1 218 ? -36.476 -23.056 1.333 1.00 84.06 218 ASP A C 1
ATOM 1605 O O . ASP A 1 218 ? -36.320 -23.720 2.353 1.00 84.06 218 ASP A O 1
ATOM 1609 N N . ALA A 1 219 ? -36.390 -23.616 0.119 1.00 83.88 219 ALA A N 1
ATOM 1610 C CA . ALA A 1 219 ? -36.113 -25.029 -0.130 1.00 83.88 219 ALA A CA 1
ATOM 1611 C C . ALA A 1 219 ? -34.776 -25.544 0.455 1.00 83.88 219 ALA A C 1
ATOM 1613 O O . ALA A 1 219 ? -34.703 -26.689 0.891 1.00 83.88 219 ALA A O 1
ATOM 1614 N N . TYR A 1 220 ? -33.717 -24.729 0.489 1.00 86.12 220 TYR A N 1
ATOM 1615 C CA . TYR A 1 220 ? -32.449 -25.076 1.143 1.00 86.12 220 TYR A CA 1
ATOM 1616 C C . TYR A 1 220 ? -32.624 -25.177 2.661 1.00 86.12 220 TYR A C 1
ATOM 1618 O O . TYR A 1 220 ? -32.117 -26.115 3.274 1.00 86.12 220 TYR A O 1
ATOM 1626 N N . TRP A 1 221 ? -33.374 -24.253 3.272 1.00 87.38 221 TRP A N 1
ATOM 1627 C CA . TRP A 1 221 ? -33.691 -24.331 4.700 1.00 87.38 221 TRP A CA 1
ATOM 1628 C C . TRP A 1 221 ? -34.556 -25.547 5.020 1.00 87.38 221 TRP A C 1
ATOM 1630 O O . TRP A 1 221 ? -34.277 -26.225 6.007 1.00 87.38 221 TRP A O 1
ATOM 1640 N N . ASP A 1 222 ? -35.519 -25.885 4.163 1.00 90.75 222 ASP A N 1
ATOM 1641 C CA . ASP A 1 222 ? -36.320 -27.105 4.298 1.00 90.75 222 ASP A CA 1
ATOM 1642 C C . ASP A 1 222 ? -35.461 -28.374 4.188 1.00 90.75 222 ASP A C 1
ATOM 1644 O O . ASP A 1 222 ? -35.641 -29.319 4.959 1.00 90.75 222 ASP A O 1
ATOM 1648 N N . GLU A 1 223 ? -34.486 -28.410 3.273 1.00 90.19 223 GLU A N 1
ATOM 1649 C CA . GLU A 1 223 ? -33.538 -29.524 3.172 1.00 90.19 223 GLU A CA 1
ATOM 1650 C C . GLU A 1 223 ? -32.637 -29.642 4.405 1.00 90.19 223 GLU A C 1
ATOM 1652 O O . GLU A 1 223 ? -32.388 -30.756 4.873 1.00 90.19 223 GLU A O 1
ATOM 1657 N N . VAL A 1 224 ? -32.158 -28.518 4.943 1.00 89.69 224 VAL A N 1
ATOM 1658 C CA . VAL A 1 224 ? -31.341 -28.491 6.165 1.00 89.69 224 VAL A CA 1
ATOM 1659 C C . VAL A 1 224 ? -32.168 -28.925 7.377 1.00 89.69 224 VAL A C 1
ATOM 1661 O O . VAL A 1 224 ? -31.724 -29.781 8.138 1.00 89.69 224 VAL A O 1
ATOM 1664 N N . LEU A 1 225 ? -33.397 -28.423 7.520 1.00 93.50 225 LEU A N 1
ATOM 1665 C CA . LEU A 1 225 ? -34.332 -28.832 8.574 1.00 93.50 225 LEU A CA 1
ATOM 1666 C C . LEU A 1 225 ? -34.668 -30.324 8.484 1.00 93.50 225 LEU A C 1
ATOM 1668 O O . LEU A 1 225 ? -34.746 -31.002 9.506 1.00 93.50 225 LEU A O 1
ATOM 1672 N N . LYS A 1 226 ? -34.820 -30.855 7.266 1.00 95.31 226 LYS A N 1
ATOM 1673 C CA . LYS A 1 226 ? -35.099 -32.276 7.033 1.00 95.31 226 LYS A CA 1
ATOM 1674 C C . LYS A 1 226 ? -33.895 -33.179 7.302 1.00 95.31 226 LYS A C 1
ATOM 1676 O O . LYS A 1 226 ? -34.089 -34.311 7.740 1.00 95.31 226 LYS A O 1
ATOM 1681 N N . LYS A 1 227 ? -32.671 -32.713 7.031 1.00 95.00 227 LYS A N 1
ATOM 1682 C CA . LYS A 1 227 ? -31.432 -33.443 7.356 1.00 95.00 227 LYS A CA 1
ATOM 1683 C C . LYS A 1 227 ? -31.156 -33.494 8.860 1.00 95.00 227 LYS A C 1
ATOM 1685 O O . LYS A 1 227 ? -30.383 -34.346 9.281 1.00 95.00 227 LYS A O 1
ATOM 1690 N N . GLY A 1 228 ? -31.827 -32.650 9.642 1.00 91.31 228 GLY A N 1
ATOM 1691 C CA . GLY A 1 228 ? -31.653 -32.586 11.085 1.00 91.31 228 GLY A CA 1
ATOM 1692 C C . GLY A 1 228 ? -30.331 -31.923 11.484 1.00 91.31 228 GLY A C 1
ATOM 1693 O O . GLY A 1 228 ? -29.586 -31.426 10.631 1.00 91.31 228 GLY A O 1
ATOM 1694 N N . PRO A 1 229 ? -30.044 -31.860 12.793 1.00 93.81 229 PRO A N 1
ATOM 1695 C CA . PRO A 1 229 ? -28.775 -31.352 13.290 1.00 93.81 229 PRO A CA 1
ATOM 1696 C C . PRO A 1 229 ? -27.607 -32.168 12.712 1.00 93.81 229 PRO A C 1
ATOM 1698 O O . PRO A 1 229 ? -27.726 -33.379 12.540 1.00 93.81 229 PRO A O 1
ATOM 1701 N N . PRO A 1 230 ? -26.452 -31.548 12.427 1.00 94.12 230 PRO A N 1
ATOM 1702 C CA . PRO A 1 230 ? -25.261 -32.293 12.032 1.00 94.12 230 PRO A CA 1
ATOM 1703 C C . PRO A 1 230 ? -24.874 -33.336 13.092 1.00 94.12 230 PRO A C 1
ATOM 1705 O O . PRO A 1 230 ? -24.938 -33.044 14.284 1.00 94.12 230 PRO A O 1
ATOM 1708 N N . GLU A 1 231 ? -24.360 -34.501 12.684 1.00 94.00 231 GLU A N 1
ATOM 1709 C CA . GLU A 1 231 ? -23.999 -35.584 13.622 1.00 94.00 231 GLU A CA 1
ATOM 1710 C C . GLU A 1 231 ? -23.026 -35.158 14.736 1.00 94.00 231 GLU A C 1
ATOM 1712 O O . GLU A 1 231 ? -23.029 -35.727 15.826 1.00 94.00 231 GLU A O 1
ATOM 1717 N N . TRP A 1 232 ? -22.158 -34.173 14.475 1.00 94.12 232 TRP A N 1
ATOM 1718 C CA . TRP A 1 232 ? -21.236 -33.664 15.494 1.00 94.12 232 TRP A CA 1
ATOM 1719 C C . TRP A 1 232 ? -21.981 -32.979 16.646 1.00 94.12 232 TRP A C 1
ATOM 1721 O O . TRP A 1 232 ? -21.527 -33.051 17.785 1.00 94.12 232 TRP A O 1
ATOM 1731 N N . PHE A 1 233 ? -23.127 -32.352 16.361 1.00 95.88 233 PHE A N 1
ATOM 1732 C CA . PHE A 1 233 ? -23.967 -31.708 17.363 1.00 95.88 233 PHE A CA 1
ATOM 1733 C C . PHE A 1 233 ? -24.638 -32.756 18.250 1.00 95.88 233 PHE A C 1
ATOM 1735 O O . PHE A 1 233 ? -24.587 -32.639 19.469 1.00 95.88 233 PHE A O 1
ATOM 1742 N N . GLU A 1 234 ? -25.193 -33.815 17.657 1.00 95.56 234 GLU A N 1
ATOM 1743 C CA . GLU A 1 234 ? -25.812 -34.914 18.410 1.00 95.56 234 GLU A CA 1
ATOM 1744 C C . GLU A 1 234 ? -24.797 -35.623 19.315 1.00 95.56 234 GLU A C 1
ATOM 1746 O O . GLU A 1 234 ? -25.078 -35.873 20.486 1.00 95.56 234 GLU A O 1
ATOM 1751 N N . LYS A 1 235 ? -23.582 -35.875 18.808 1.00 95.44 235 LYS A N 1
ATOM 1752 C CA . LYS A 1 235 ? -22.490 -36.473 19.593 1.00 95.44 235 LYS A CA 1
ATOM 1753 C C . LYS A 1 235 ? -22.057 -35.571 20.750 1.00 95.44 235 LYS A C 1
ATOM 1755 O O . LYS A 1 235 ? -21.939 -36.054 21.871 1.00 95.44 235 LYS A O 1
ATOM 1760 N N . ALA A 1 236 ? -21.868 -34.275 20.494 1.00 94.00 236 ALA A N 1
ATOM 1761 C CA . ALA A 1 236 ? -21.496 -33.314 21.531 1.00 94.00 236 ALA A CA 1
ATOM 1762 C C . ALA A 1 236 ? -22.586 -33.178 22.608 1.00 94.00 236 ALA A C 1
ATOM 1764 O O . ALA A 1 236 ? -22.275 -33.064 23.793 1.00 94.00 236 ALA A O 1
ATOM 1765 N N . PHE A 1 237 ? -23.860 -33.220 22.211 1.00 96.38 237 PHE A N 1
ATOM 1766 C CA . PHE A 1 237 ? -24.981 -33.144 23.146 1.00 96.38 237 PHE A CA 1
ATOM 1767 C C . PHE A 1 237 ? -25.094 -34.412 24.003 1.00 96.38 237 PHE A C 1
ATOM 1769 O O . PHE A 1 237 ? -25.246 -34.314 25.217 1.00 96.38 237 PHE A O 1
ATOM 1776 N N . ALA A 1 238 ? -24.925 -35.593 23.401 1.00 95.69 238 ALA A N 1
ATOM 1777 C CA . ALA A 1 238 ? -24.910 -36.864 24.123 1.00 95.69 238 ALA A CA 1
ATOM 1778 C C . ALA A 1 238 ? -23.734 -36.964 25.113 1.00 95.69 238 ALA A C 1
ATOM 1780 O O . ALA A 1 238 ? -23.904 -37.436 26.235 1.00 95.69 238 ALA A O 1
ATOM 1781 N N . GLU A 1 239 ? -22.545 -36.484 24.734 1.00 95.06 239 GLU A N 1
ATOM 1782 C CA . GLU A 1 239 ? -21.385 -36.430 25.632 1.00 95.06 239 GLU A CA 1
ATOM 1783 C C . GLU A 1 239 ? -21.622 -35.470 26.808 1.00 95.06 239 GLU A C 1
ATOM 1785 O O . GLU A 1 239 ? -21.261 -35.771 27.948 1.00 95.06 239 GLU A O 1
ATOM 1790 N N . TYR A 1 240 ? -22.281 -34.335 26.554 1.00 94.19 240 TYR A N 1
ATOM 1791 C CA . TYR A 1 240 ? -22.667 -33.393 27.600 1.00 94.19 240 TYR A CA 1
ATOM 1792 C C . TYR A 1 240 ? -23.695 -33.991 28.573 1.00 94.19 240 TYR A C 1
ATOM 1794 O O . TYR A 1 240 ? -23.529 -33.857 29.787 1.00 94.19 240 TYR A O 1
ATOM 1802 N N . GLU A 1 241 ? -24.720 -34.688 28.073 1.00 94.00 241 GLU A N 1
ATOM 1803 C CA . GLU A 1 241 ? -25.700 -35.385 28.919 1.00 94.00 241 GLU A CA 1
ATOM 1804 C C . GLU A 1 241 ? -25.043 -36.482 29.763 1.00 94.00 241 GLU A C 1
ATOM 1806 O O . GLU A 1 241 ? -25.245 -36.512 30.979 1.00 94.00 241 GLU A O 1
ATOM 1811 N N . ALA A 1 242 ? -24.176 -37.301 29.162 1.00 93.69 242 ALA A N 1
ATOM 1812 C CA . ALA A 1 242 ? -23.425 -38.327 29.881 1.00 93.69 242 ALA A CA 1
ATOM 1813 C C . ALA A 1 242 ? -22.5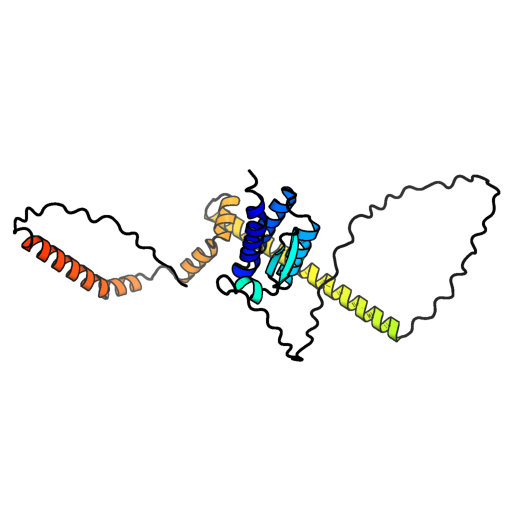41 -37.718 30.983 1.00 93.69 242 ALA A C 1
ATOM 1815 O O . ALA A 1 242 ? -22.484 -38.227 32.103 1.00 93.69 242 ALA A O 1
ATOM 1816 N N . LYS A 1 243 ? -21.887 -36.584 30.704 1.00 92.31 243 LYS A N 1
ATOM 1817 C CA . LYS A 1 243 ? -21.072 -35.874 31.696 1.00 92.31 243 LYS A CA 1
ATOM 1818 C C . LYS A 1 243 ? -21.914 -35.328 32.853 1.00 92.31 243 LYS A C 1
ATOM 1820 O O . LYS A 1 243 ? -21.494 -35.425 34.005 1.00 92.31 243 LYS A O 1
ATOM 1825 N N . MET A 1 244 ? -23.099 -34.790 32.564 1.00 90.81 244 MET A N 1
ATOM 1826 C CA . MET A 1 244 ? -24.030 -34.288 33.582 1.00 90.81 244 MET A CA 1
ATOM 1827 C C . MET A 1 244 ? -24.615 -35.408 34.449 1.00 90.81 244 MET A C 1
ATOM 1829 O O . MET A 1 244 ? -24.895 -35.184 35.628 1.00 90.81 244 MET A O 1
ATOM 1833 N N . GLU A 1 245 ? -24.812 -36.603 33.895 1.00 89.69 245 GLU A N 1
ATOM 1834 C CA . GLU A 1 245 ? -25.300 -37.765 34.643 1.00 89.69 245 GLU A CA 1
ATOM 1835 C C . GLU A 1 245 ? -24.219 -38.317 35.584 1.00 89.69 245 GLU A C 1
ATOM 1837 O O . GLU A 1 245 ? -24.479 -38.490 36.775 1.00 89.69 245 GLU A O 1
ATOM 1842 N N . VAL A 1 246 ? -22.971 -38.422 35.110 1.00 83.81 246 VAL A N 1
ATOM 1843 C CA . VAL A 1 246 ? -21.814 -38.764 35.958 1.00 83.81 246 VAL A CA 1
ATOM 1844 C C . VAL A 1 246 ? -21.601 -37.729 37.069 1.00 83.81 246 VAL A C 1
ATOM 1846 O O . VAL A 1 246 ? -21.290 -38.097 38.200 1.00 83.81 246 VAL A O 1
ATOM 1849 N N . GLU A 1 247 ? -21.800 -36.435 36.797 1.00 81.50 247 GLU A N 1
ATOM 1850 C CA . GLU A 1 247 ? -21.693 -35.395 37.829 1.00 81.50 247 GLU A CA 1
ATOM 1851 C C . GLU A 1 247 ? -22.824 -35.488 38.870 1.00 81.50 247 GLU A C 1
ATOM 1853 O O . GLU A 1 247 ? -22.586 -35.267 40.059 1.00 81.50 247 GLU A O 1
ATOM 1858 N N . LYS A 1 248 ? -24.045 -35.855 38.459 1.00 82.69 248 LYS A N 1
ATOM 1859 C CA . LYS A 1 248 ? -25.167 -36.071 39.388 1.00 82.69 248 LYS A CA 1
ATOM 1860 C C . LYS A 1 248 ? -24.967 -37.306 40.264 1.00 82.69 248 LYS A C 1
ATOM 1862 O O . LYS A 1 248 ? -25.284 -37.240 41.449 1.00 82.69 248 LYS A O 1
ATOM 1867 N N . GLU A 1 249 ? -24.427 -38.393 39.721 1.00 75.38 249 GLU A N 1
ATOM 1868 C CA . GLU A 1 249 ? -24.148 -39.618 40.485 1.00 75.38 249 GLU A CA 1
ATOM 1869 C C . GLU A 1 249 ? -22.867 -39.512 41.331 1.00 75.38 249 GLU A C 1
ATOM 1871 O O . GLU A 1 249 ? -22.784 -40.091 42.414 1.00 75.38 249 GLU A O 1
ATOM 1876 N N . GLY A 1 250 ? -21.892 -38.707 40.898 1.00 61.28 250 GLY A N 1
ATOM 1877 C CA . GLY A 1 250 ? -20.654 -38.432 41.634 1.00 61.28 250 GLY A CA 1
ATOM 1878 C C . GLY A 1 250 ? -20.819 -37.481 42.825 1.00 61.28 250 GLY A C 1
ATOM 1879 O O . GLY A 1 250 ? -19.936 -37.399 43.681 1.00 61.28 250 GLY A O 1
ATOM 1880 N N . LYS A 1 251 ? -21.958 -36.789 42.943 1.00 53.31 251 LYS A N 1
ATOM 1881 C CA . LYS A 1 251 ? -22.253 -35.858 44.044 1.00 53.31 251 LYS A CA 1
ATOM 1882 C C . LYS A 1 251 ? -22.909 -36.573 45.230 1.00 53.31 251 LYS A C 1
ATOM 1884 O O . LYS A 1 251 ? -23.982 -36.199 45.693 1.00 53.31 251 LYS A O 1
ATOM 1889 N N . GLY A 1 252 ? -22.239 -37.619 45.706 1.00 52.28 252 GLY A N 1
ATOM 1890 C CA . GLY A 1 252 ? -22.627 -38.394 46.886 1.00 52.28 252 GLY A CA 1
ATOM 1891 C C . GLY A 1 252 ? -21.456 -38.922 47.715 1.00 52.28 252 GLY A C 1
ATOM 1892 O O . GLY A 1 252 ? -21.694 -39.631 48.687 1.00 52.28 252 GLY A O 1
ATOM 1893 N N . ILE A 1 253 ? -20.205 -38.593 47.371 1.00 49.81 253 ILE A N 1
ATOM 1894 C CA . ILE A 1 253 ? -19.050 -38.929 48.208 1.00 49.81 253 ILE A CA 1
ATOM 1895 C C . ILE A 1 253 ? -18.469 -37.632 48.756 1.00 49.81 253 ILE A C 1
ATOM 1897 O O . ILE A 1 253 ? -17.793 -36.870 48.067 1.00 49.81 253 ILE A O 1
ATOM 1901 N N . GLU A 1 254 ? -18.808 -37.395 50.019 1.00 53.75 254 GLU A N 1
ATOM 1902 C CA . GLU A 1 254 ? -18.145 -36.479 50.932 1.00 53.75 254 GLU A CA 1
ATOM 1903 C C . GLU A 1 254 ? -16.628 -36.687 50.844 1.00 53.75 254 GLU A C 1
ATOM 1905 O O . GLU A 1 254 ? -16.081 -37.700 51.274 1.00 53.75 254 GLU A O 1
ATOM 1910 N N . GLY A 1 255 ? -15.955 -35.720 50.234 1.00 45.22 255 GLY A N 1
ATOM 1911 C CA . GLY A 1 255 ? -14.509 -35.615 50.211 1.00 45.22 255 GLY A CA 1
ATOM 1912 C C . GLY A 1 255 ? -14.123 -34.228 50.682 1.00 45.22 255 GLY A C 1
ATOM 1913 O O . GLY A 1 255 ? -13.820 -33.361 49.866 1.00 45.22 255 GLY A O 1
ATOM 1914 N N . GLU A 1 256 ? -14.152 -34.023 52.001 1.00 50.59 256 GLU A N 1
ATOM 1915 C CA . GLU A 1 256 ? -13.265 -33.072 52.669 1.00 50.59 256 GLU A CA 1
ATOM 1916 C C . GLU A 1 256 ? -11.830 -33.369 52.208 1.00 50.59 256 GLU A C 1
ATOM 1918 O O . GLU A 1 256 ? -11.162 -34.274 52.699 1.00 50.59 256 GLU A O 1
ATOM 1923 N N . GLY A 1 257 ? -11.381 -32.645 51.191 1.00 45.88 257 GLY A N 1
ATOM 1924 C CA . GLY A 1 257 ? -10.090 -32.835 50.550 1.00 45.88 257 GLY A CA 1
ATOM 1925 C C . GLY A 1 257 ? -9.407 -31.495 50.417 1.00 45.88 257 GLY A C 1
ATOM 1926 O O . GLY A 1 257 ? -9.484 -30.859 49.374 1.00 45.88 257 GLY A O 1
ATOM 1927 N N . SER A 1 258 ? -8.832 -31.078 51.544 1.00 46.97 258 SER A N 1
ATOM 1928 C CA . SER A 1 258 ? -7.745 -30.120 51.722 1.00 46.97 258 SER A CA 1
ATOM 1929 C C . SER A 1 258 ? -7.160 -29.551 50.431 1.00 46.97 258 SER A C 1
ATOM 1931 O O . SER A 1 258 ? -6.660 -30.283 49.580 1.00 46.97 258 SER A O 1
ATOM 1933 N N . GLY A 1 259 ? -7.156 -28.221 50.351 1.00 53.88 259 GLY A N 1
ATOM 1934 C CA . GLY A 1 259 ? -6.430 -27.502 49.323 1.00 53.88 259 GLY A CA 1
ATOM 1935 C C . GLY A 1 259 ? -4.972 -27.942 49.259 1.00 53.88 259 GLY A C 1
ATOM 1936 O O . GLY A 1 259 ? -4.311 -28.087 50.287 1.00 53.88 259 GLY A O 1
ATOM 1937 N N . ASP A 1 260 ? -4.483 -28.099 48.039 1.00 46.38 260 ASP A N 1
ATOM 1938 C CA . ASP A 1 260 ? -3.069 -27.968 47.758 1.00 46.38 260 ASP A CA 1
ATOM 1939 C C . ASP A 1 260 ? -2.920 -27.065 46.537 1.00 46.38 260 ASP A C 1
ATOM 1941 O O . ASP A 1 260 ? -3.552 -27.256 45.493 1.00 46.38 260 ASP A O 1
ATOM 1945 N N . GLY A 1 261 ? -2.180 -25.983 46.745 1.00 52.94 261 GLY A N 1
ATOM 1946 C CA . GLY A 1 261 ? -1.982 -24.935 45.767 1.00 52.94 261 GLY A CA 1
ATOM 1947 C C . GLY A 1 261 ? -1.090 -25.447 44.653 1.00 52.94 261 GLY A C 1
ATOM 1948 O O . GLY A 1 261 ? 0.123 -25.527 44.816 1.00 52.94 261 GLY A O 1
ATOM 1949 N N . VAL A 1 262 ? -1.677 -25.719 43.491 1.00 49.03 262 VAL A N 1
ATOM 1950 C CA . VAL A 1 262 ? -0.903 -25.841 42.258 1.00 49.03 262 VAL A CA 1
ATOM 1951 C C . VAL A 1 262 ? -0.485 -24.432 41.852 1.00 49.03 262 VAL A C 1
ATOM 1953 O O . VAL A 1 262 ? -1.257 -23.649 41.296 1.00 49.03 262 VAL A O 1
ATOM 1956 N N . GLN A 1 263 ? 0.747 -24.098 42.225 1.00 48.88 263 GLN A N 1
ATOM 1957 C CA . GLN A 1 263 ? 1.481 -22.961 41.698 1.00 48.88 263 GLN A CA 1
ATOM 1958 C C . GLN A 1 263 ? 1.535 -23.085 40.174 1.00 48.88 263 GLN A C 1
ATOM 1960 O O . GLN A 1 263 ? 1.866 -24.139 39.636 1.00 48.88 263 GLN A O 1
ATOM 1965 N N . GLY A 1 264 ? 1.164 -22.005 39.490 1.00 48.84 264 GLY A N 1
ATOM 1966 C CA . GLY A 1 264 ? 1.227 -21.920 38.043 1.00 48.84 264 GLY A CA 1
ATOM 1967 C C . GLY A 1 264 ? 2.670 -22.004 37.563 1.00 48.84 264 GLY A C 1
ATOM 1968 O O . GLY A 1 264 ? 3.429 -21.049 37.713 1.00 48.84 264 GLY A O 1
ATOM 1969 N N . GLU A 1 265 ? 3.025 -23.127 36.949 1.00 49.44 265 GLU A N 1
ATOM 1970 C CA . GLU A 1 265 ? 4.136 -23.170 36.010 1.00 49.44 265 GLU A CA 1
ATOM 1971 C C . GLU A 1 265 ? 3.633 -22.684 34.650 1.00 49.44 265 GLU A C 1
ATOM 1973 O O . GLU A 1 265 ? 2.642 -23.171 34.100 1.00 49.44 265 GLU A O 1
ATOM 1978 N N . GLY A 1 266 ? 4.293 -21.635 34.159 1.00 50.50 266 GLY A N 1
ATOM 1979 C CA . GLY A 1 266 ? 4.005 -20.992 32.892 1.00 50.50 266 GLY A CA 1
ATOM 1980 C C . GLY A 1 266 ? 4.154 -21.967 31.733 1.00 50.50 266 GLY A C 1
ATOM 1981 O O . GLY A 1 266 ? 5.234 -22.488 31.470 1.00 50.50 266 GLY A O 1
ATOM 1982 N N . LEU A 1 267 ? 3.058 -22.160 31.006 1.00 48.12 267 LEU A N 1
ATOM 1983 C CA . LEU A 1 267 ? 3.087 -22.737 29.674 1.00 48.12 267 LEU A CA 1
ATOM 1984 C C . LEU A 1 267 ? 3.663 -21.674 28.720 1.00 48.12 267 LEU A C 1
ATOM 1986 O O . LEU A 1 267 ? 2.935 -20.854 28.160 1.00 48.12 267 LEU A O 1
ATOM 1990 N N . GLU A 1 268 ? 4.988 -21.657 28.566 1.00 51.81 268 GLU A N 1
ATOM 1991 C CA . GLU A 1 268 ? 5.635 -21.049 27.402 1.00 51.81 268 GLU A CA 1
ATOM 1992 C C . GLU A 1 268 ? 5.239 -21.865 26.167 1.00 51.81 268 GLU A C 1
ATOM 1994 O O . GLU A 1 268 ? 5.784 -22.930 25.878 1.00 51.81 268 GLU A O 1
ATOM 1999 N N . VAL A 1 269 ? 4.240 -21.371 25.439 1.00 55.84 269 VAL A N 1
ATOM 2000 C CA . VAL A 1 269 ? 3.905 -21.876 24.110 1.00 55.84 269 VAL A CA 1
ATOM 2001 C C . VAL A 1 269 ? 4.946 -21.323 23.143 1.00 55.84 269 VAL A C 1
ATOM 2003 O O . VAL A 1 269 ? 4.828 -20.205 22.643 1.00 55.84 269 VAL A O 1
ATOM 2006 N N . ALA A 1 270 ? 5.981 -22.120 22.890 1.00 55.59 270 ALA A N 1
ATOM 2007 C CA . ALA A 1 270 ? 6.852 -21.952 21.740 1.00 55.59 270 ALA A CA 1
ATOM 2008 C C . ALA A 1 270 ? 6.030 -22.194 20.461 1.00 55.59 270 ALA A C 1
ATOM 2010 O O . ALA A 1 270 ? 5.817 -23.329 20.037 1.00 55.59 270 ALA A O 1
ATOM 2011 N N . LEU A 1 271 ? 5.529 -21.112 19.866 1.00 55.06 271 LEU A N 1
ATOM 2012 C CA . LEU A 1 271 ? 5.017 -21.101 18.499 1.00 55.06 271 LEU A CA 1
ATOM 2013 C C . LEU A 1 271 ? 6.208 -21.091 17.537 1.00 55.06 271 LEU A C 1
ATOM 2015 O O . LEU A 1 271 ? 6.757 -20.044 17.208 1.00 55.06 271 LEU A O 1
ATOM 2019 N N . THR A 1 272 ? 6.610 -22.281 17.104 1.00 57.94 272 THR A N 1
ATOM 2020 C CA . THR A 1 272 ? 7.336 -22.476 15.848 1.00 57.94 272 THR A CA 1
ATOM 2021 C C . THR A 1 272 ? 6.324 -22.621 14.716 1.00 57.94 272 THR A C 1
ATOM 2023 O O . THR A 1 272 ? 5.617 -23.629 14.659 1.00 57.94 272 THR A O 1
ATOM 2026 N N . ASN A 1 273 ? 6.258 -21.618 13.843 1.00 54.66 273 ASN A N 1
ATOM 2027 C CA . ASN A 1 273 ? 6.004 -21.762 12.407 1.00 54.66 273 ASN A CA 1
ATOM 2028 C C . ASN A 1 273 ? 6.552 -20.537 11.682 1.00 54.66 273 ASN A C 1
ATOM 2030 O O . ASN A 1 273 ? 6.180 -19.417 12.095 1.00 54.66 273 ASN A O 1
#

Radius of gyration: 36.24 Å; Cα contacts (8 Å, |Δi|>4): 108; chains: 1; bounding box: 79×92×95 Å

Secondary structure (DSSP, 8-state):
---THHHHHHHHHHHHHHHHTS--HHHHHHHHHHHHHTTSS-HHHHHHHHHHHHTTEEEEE-TTS-EEEEEHHHHSS-SS----------------------------------------------------------PPPPHHHHHHHHHHHHHHHHHHHHHHHHHHHHHHHHHHHHHHHHHHHHHH---HHHHHHHHHTTHHHHHHHHHHT-SPPHHHHHHHHHH-S-HHHHHHHHHHHHHHHHHHHHTT---------------------

Mean predicted aligned error: 19.83 Å

pLDDT: mean 76.68, std 21.05, range [36.31, 98.0]

Foldseek 3Di:
DPPCLVVPQVLLQVLLCCCQVVVCPVSSLVSVVVCVVVVVDPPVVSVVSSVLSVVQWGWGADPVRDIDTHRPVVVPPDPDDDDDDDDDDDDDDDDDDDDDDDPDDDDPDDPPDDDPDDPDDDDDPDDDPDPPPPPPPPDPDDPVNVVVVVVVVVVVVVVVVVVVVVVVVVVVVVVVLVVQLVVCCVPVVDDSVVSSVCVVVCVVVVVVVDVVVPDCPVVNVVVDVVVPDDPVVVVVVVVVVVVVVCVVVVVPDDDPDDDDDPDDDDPPPPDDD

Solvent-accessible surface area (backbone atoms only — not comparable to full-atom values): 17481 Å² total; per-residue (Å²): 143,78,77,67,73,67,49,57,58,49,52,45,42,52,22,42,43,33,31,69,75,68,64,31,54,65,61,15,51,49,52,52,52,52,36,38,74,70,64,76,42,53,72,66,57,52,51,54,51,54,51,35,50,75,71,60,29,33,54,48,62,45,96,86,73,46,83,43,80,41,57,39,77,68,71,76,67,68,95,78,75,82,91,75,94,73,92,76,92,76,92,75,93,78,80,91,76,87,77,90,76,84,91,81,88,88,85,87,85,81,82,83,75,89,72,88,77,78,85,73,89,72,93,70,96,72,89,74,83,72,75,79,76,71,78,68,80,78,72,80,77,50,71,69,56,50,57,48,52,52,49,56,50,50,52,53,51,54,53,50,51,54,53,48,53,53,53,51,51,52,50,50,53,49,53,50,51,54,51,53,32,50,52,44,28,70,75,69,70,46,55,75,66,58,27,46,51,39,51,74,72,41,48,60,59,50,52,50,50,50,59,72,64,42,76,76,49,70,66,55,55,52,52,47,63,70,66,47,78,57,70,69,56,57,51,53,50,52,53,49,52,53,52,53,50,52,51,62,68,58,71,74,68,92,67,96,68,77,91,73,87,81,74,85,76,81,82,79,77,82,81,84,128

Sequence (273 aa):
MSSDGSTLASQVREATRLALEEEDLKGGSGILRSLVKEKKISATQQRQILAAWADGNGVTFSSAGHVVVSPAEEVLGTAGGASSSTALALAGDHVKNQSEADASKASDLLVVGTTAAACSSGGGQGGTVLPCEAEAPSRPLTEAEIAKRERDLFEQELLLDAQEMTKEQKQRRKVEKEKLVSEVMRKQKKSRREAMEYITQGGLDAEKMQGEMGAPNDAYWDEVLKKGPPEWFEKAFAEYEAKMEVEKEGKGIEGEGSGDGVQGEGLEVALTN